Protein AF-A0A328EN08-F1 (afdb_monomer_lite)

Radius of gyration: 20.12 Å; chains: 1; bounding box: 52×49×58 Å

pLDDT: mean 80.13, std 13.12, range [42.75, 92.88]

Organism: NCBI:txid61435

Foldseek 3Di:
DPCPVVLLVPFDPLCSVLLVCLFPVNDDLLVSLLSLLQSLLVVCQVLLFAPLLVVLLVLLLVLLVVVVPDDPPPPPPPSPCPVSLVSLVVSCVVPVVRPLSVLLSVLSVVLVVVCVVPNDPDDSSLSSLLSSSVSVCCVRPCVSCQVVCCVRPVVHNVRSVVSVVVSVVSNSVQSSVQSVVCSVRRSSNPRGRPDRPDPPDDPVNVVPDDD

Structure (mmCIF, N/CA/C/O backbone):
data_AF-A0A328EN08-F1
#
_entry.id   AF-A0A328EN08-F1
#
loop_
_atom_site.group_PDB
_atom_site.id
_atom_site.type_symbol
_atom_site.label_atom_id
_atom_site.label_alt_id
_atom_site.label_comp_id
_atom_site.label_asym_id
_atom_site.label_entity_id
_atom_site.label_seq_id
_atom_site.pdbx_PDB_ins_code
_atom_site.Cartn_x
_atom_site.Cartn_y
_atom_site.Cartn_z
_atom_site.occupancy
_atom_site.B_iso_or_equiv
_atom_site.auth_seq_id
_atom_site.auth_comp_id
_atom_site.auth_asym_id
_atom_site.auth_atom_id
_atom_site.pdbx_PDB_model_num
ATOM 1 N N . MET A 1 1 ? 30.976 -7.641 -13.648 1.00 44.69 1 MET A N 1
ATOM 2 C CA . MET A 1 1 ? 29.923 -6.810 -13.016 1.00 44.69 1 MET A CA 1
ATOM 3 C C . MET A 1 1 ? 28.979 -7.697 -12.195 1.00 44.69 1 MET A C 1
ATOM 5 O O . MET A 1 1 ? 28.074 -8.274 -12.786 1.00 44.69 1 MET A O 1
ATOM 9 N N . PRO A 1 2 ? 29.194 -7.854 -10.874 1.00 49.22 2 PRO A N 1
ATOM 10 C CA . PRO A 1 2 ? 28.399 -8.737 -10.002 1.00 49.22 2 PRO A CA 1
ATOM 11 C C . PRO A 1 2 ? 27.193 -8.069 -9.300 1.00 49.22 2 PRO A C 1
ATOM 13 O O . PRO A 1 2 ? 26.396 -8.762 -8.672 1.00 49.22 2 PRO A O 1
ATOM 16 N N . ASP A 1 3 ? 27.005 -6.749 -9.403 1.00 57.16 3 ASP A N 1
ATOM 17 C CA . ASP A 1 3 ? 26.060 -6.026 -8.524 1.00 57.16 3 ASP A CA 1
ATOM 18 C C . ASP A 1 3 ? 24.577 -6.131 -8.924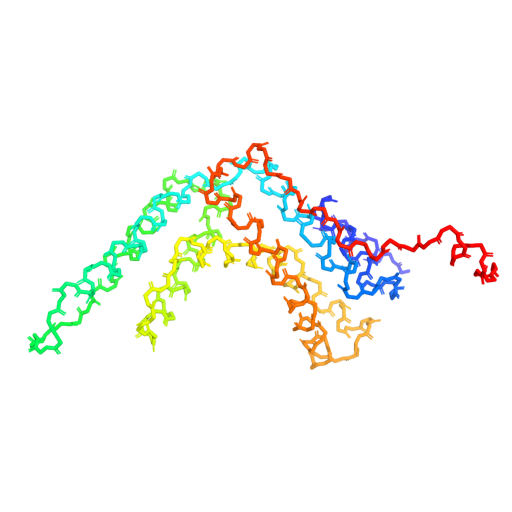 1.00 57.16 3 ASP A C 1
ATOM 20 O O . ASP A 1 3 ? 23.676 -5.935 -8.103 1.00 57.16 3 ASP A O 1
ATOM 24 N N . LYS A 1 4 ? 24.291 -6.495 -10.180 1.00 55.69 4 LYS A N 1
ATOM 25 C CA . LYS A 1 4 ? 22.921 -6.499 -10.729 1.00 55.69 4 LYS A CA 1
ATOM 26 C C . LYS A 1 4 ? 22.028 -7.591 -10.118 1.00 55.69 4 LYS A C 1
ATOM 28 O O . LYS A 1 4 ? 20.827 -7.368 -9.951 1.00 55.69 4 LYS A O 1
ATOM 33 N N . ASP A 1 5 ? 22.610 -8.722 -9.721 1.00 58.66 5 ASP A N 1
ATOM 34 C CA . ASP A 1 5 ? 21.888 -9.819 -9.061 1.00 58.66 5 ASP A CA 1
ATOM 35 C C . ASP A 1 5 ? 21.656 -9.560 -7.569 1.00 58.66 5 ASP A C 1
ATOM 37 O O . ASP A 1 5 ? 20.685 -10.055 -6.986 1.00 58.66 5 ASP A O 1
ATOM 41 N N . LEU A 1 6 ? 22.514 -8.751 -6.941 1.00 62.16 6 LEU A N 1
ATOM 42 C CA . LEU A 1 6 ? 22.389 -8.403 -5.528 1.00 62.16 6 LEU A CA 1
ATOM 43 C C . LEU A 1 6 ? 21.149 -7.543 -5.284 1.00 62.16 6 LEU A C 1
ATOM 45 O O . LEU A 1 6 ? 20.381 -7.832 -4.366 1.00 62.16 6 LEU A O 1
ATOM 49 N N . PHE A 1 7 ? 20.873 -6.560 -6.147 1.00 70.88 7 PHE A N 1
ATOM 50 C CA . PHE A 1 7 ? 19.709 -5.688 -5.978 1.00 70.88 7 PHE A CA 1
ATOM 51 C C . PHE A 1 7 ? 18.380 -6.453 -6.075 1.00 70.88 7 PHE A C 1
ATOM 53 O O . PHE A 1 7 ? 17.506 -6.290 -5.221 1.00 70.88 7 PHE A O 1
ATOM 60 N N . GLN A 1 8 ? 18.242 -7.385 -7.027 1.00 68.44 8 GLN A N 1
ATOM 61 C CA . GLN A 1 8 ? 17.040 -8.223 -7.137 1.00 68.44 8 GLN A CA 1
ATOM 62 C C . GLN A 1 8 ? 16.833 -9.117 -5.899 1.00 68.44 8 GLN A C 1
ATOM 64 O O . GLN A 1 8 ? 15.692 -9.417 -5.522 1.00 68.44 8 GLN A O 1
ATOM 69 N N . ARG A 1 9 ? 17.919 -9.537 -5.235 1.00 73.06 9 ARG A N 1
ATOM 70 C CA . ARG A 1 9 ? 17.857 -10.319 -3.990 1.00 73.06 9 ARG A CA 1
ATOM 71 C C . ARG A 1 9 ? 17.325 -9.507 -2.803 1.00 73.06 9 ARG A C 1
ATOM 73 O O . ARG A 1 9 ? 16.777 -10.120 -1.891 1.00 73.06 9 ARG A O 1
ATOM 80 N N . THR A 1 10 ? 17.385 -8.171 -2.842 1.00 80.06 10 THR A N 1
ATOM 81 C CA . THR A 1 10 ? 16.866 -7.295 -1.768 1.00 80.06 10 THR A CA 1
ATOM 82 C C . THR A 1 10 ? 15.336 -7.173 -1.742 1.00 80.06 10 THR A C 1
ATOM 84 O O . THR A 1 10 ? 14.753 -6.789 -0.720 1.00 80.06 10 THR A O 1
ATOM 87 N N . PHE A 1 11 ? 14.657 -7.512 -2.844 1.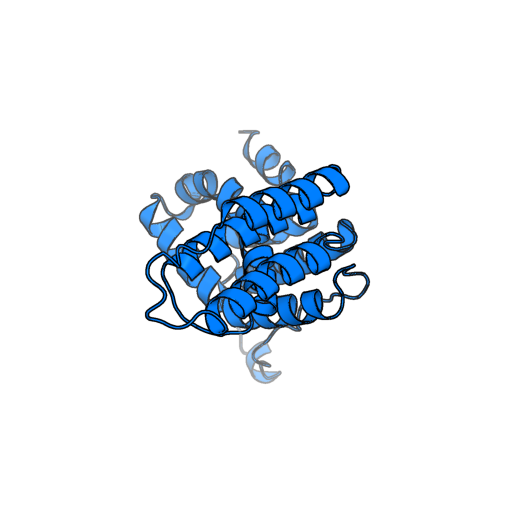00 82.62 11 PHE A N 1
ATOM 88 C CA . PHE A 1 11 ? 13.198 -7.524 -2.893 1.00 82.62 11 PHE A CA 1
ATOM 89 C C . PHE A 1 11 ? 12.641 -8.796 -2.257 1.00 82.62 11 PHE A C 1
ATOM 91 O O . PHE A 1 11 ? 13.077 -9.917 -2.537 1.00 82.62 11 PHE A O 1
ATOM 98 N N . ALA A 1 12 ? 11.593 -8.625 -1.450 1.00 85.06 12 ALA A N 1
ATOM 99 C CA . ALA A 1 12 ? 10.829 -9.746 -0.922 1.00 85.06 12 ALA A CA 1
ATOM 100 C C . ALA A 1 12 ? 10.281 -10.616 -2.069 1.00 85.06 12 ALA A C 1
ATOM 102 O O . ALA A 1 12 ? 9.964 -10.121 -3.153 1.00 85.06 12 ALA A O 1
ATOM 103 N N . ARG A 1 13 ? 10.139 -11.928 -1.835 1.00 85.06 13 ARG A N 1
ATOM 104 C CA . ARG A 1 13 ? 9.803 -12.922 -2.875 1.00 85.06 13 ARG A CA 1
ATOM 105 C C . ARG A 1 13 ? 8.555 -12.560 -3.693 1.00 85.06 13 ARG A C 1
ATOM 107 O O . ARG A 1 13 ? 8.532 -12.824 -4.890 1.00 85.06 13 ARG A O 1
ATOM 114 N N . GLY A 1 14 ? 7.535 -11.957 -3.073 1.00 85.50 14 GLY A N 1
ATOM 115 C CA . GLY A 1 14 ? 6.322 -11.490 -3.762 1.00 85.50 14 GLY A CA 1
ATOM 116 C C . GLY A 1 14 ? 6.542 -10.320 -4.732 1.00 85.50 14 GLY A C 1
ATOM 117 O O . GLY A 1 14 ? 5.819 -10.206 -5.715 1.00 85.50 14 GLY A O 1
ATOM 118 N N . TRP A 1 15 ? 7.571 -9.504 -4.501 1.00 91.19 15 TRP A N 1
ATOM 119 C CA . TRP A 1 15 ? 7.849 -8.264 -5.231 1.00 91.19 15 TRP A CA 1
ATOM 120 C C . TRP A 1 15 ? 8.884 -8.427 -6.349 1.00 91.19 15 TRP A C 1
ATOM 122 O O . TRP A 1 15 ? 8.940 -7.604 -7.258 1.00 91.19 15 TRP A O 1
ATOM 132 N N . LYS A 1 16 ? 9.651 -9.527 -6.357 1.00 89.25 16 LYS A N 1
ATOM 133 C CA . LYS A 1 16 ? 10.643 -9.817 -7.411 1.00 89.25 16 LYS A CA 1
ATOM 134 C C . LYS A 1 16 ? 10.047 -9.813 -8.822 1.00 89.25 16 LYS A C 1
ATOM 136 O O . LYS A 1 16 ? 10.709 -9.383 -9.761 1.00 89.25 16 LYS A O 1
ATOM 141 N N . LYS A 1 17 ? 8.798 -10.274 -8.976 1.00 89.19 17 LYS A N 1
ATOM 142 C CA . LYS A 1 17 ? 8.095 -10.269 -10.270 1.00 89.19 17 LYS A CA 1
ATOM 143 C C . LYS A 1 17 ? 7.793 -8.849 -10.752 1.00 89.19 17 LYS A C 1
ATOM 145 O O . LYS A 1 17 ? 7.961 -8.591 -11.936 1.00 89.19 17 LYS A O 1
ATOM 150 N N . VAL A 1 18 ? 7.372 -7.964 -9.846 1.00 90.19 18 VAL A N 1
ATOM 151 C CA . VAL A 1 18 ? 7.104 -6.549 -10.152 1.00 90.19 18 VAL A CA 1
ATOM 152 C C . VAL A 1 18 ? 8.372 -5.896 -10.685 1.00 90.19 18 VAL A C 1
ATOM 154 O O . VAL A 1 18 ? 8.361 -5.321 -11.765 1.00 90.19 18 VAL A O 1
ATOM 157 N N . TYR A 1 19 ? 9.479 -6.082 -9.963 1.00 88.44 19 TYR A N 1
ATOM 158 C CA . TYR A 1 19 ? 10.772 -5.540 -10.357 1.00 88.44 19 TYR A CA 1
ATOM 159 C C . TYR A 1 19 ? 11.245 -6.053 -11.721 1.00 88.44 19 TYR A C 1
ATOM 161 O O . TYR A 1 19 ? 11.650 -5.257 -12.557 1.00 88.44 19 TYR A O 1
ATOM 169 N N . ARG A 1 20 ? 11.137 -7.362 -11.978 1.00 87.50 20 ARG A N 1
ATOM 170 C CA . ARG A 1 20 ? 11.519 -7.942 -13.274 1.00 87.50 20 ARG A CA 1
ATOM 171 C C . ARG A 1 20 ? 10.718 -7.338 -14.436 1.00 87.50 20 ARG A C 1
ATOM 173 O O . ARG A 1 20 ? 11.308 -6.919 -15.419 1.00 87.50 20 ARG A O 1
ATOM 180 N N . LEU A 1 21 ? 9.391 -7.238 -14.295 1.00 88.31 21 LEU A N 1
ATOM 181 C CA . LEU A 1 21 ? 8.530 -6.646 -15.330 1.00 88.31 21 LEU A CA 1
ATOM 182 C C . LEU A 1 21 ? 8.836 -5.163 -15.570 1.00 88.31 21 LEU A C 1
ATOM 184 O O . LEU A 1 21 ? 8.770 -4.705 -16.701 1.00 88.31 21 LEU A O 1
ATOM 188 N N . ALA A 1 22 ? 9.180 -4.422 -14.516 1.00 86.69 22 ALA A N 1
ATOM 189 C CA . ALA A 1 22 ? 9.498 -3.003 -14.627 1.00 86.69 22 ALA A CA 1
ATOM 190 C C . ALA A 1 22 ? 10.893 -2.720 -15.206 1.00 86.69 22 ALA A C 1
ATOM 192 O O . ALA A 1 22 ? 11.108 -1.624 -15.719 1.00 86.69 22 ALA A O 1
ATOM 193 N N . LYS A 1 23 ? 11.833 -3.665 -15.078 1.00 83.19 23 LYS A N 1
ATOM 194 C CA . LYS A 1 23 ? 13.218 -3.527 -15.542 1.00 83.19 23 LYS A CA 1
ATOM 195 C C . LYS A 1 23 ? 13.376 -3.877 -17.020 1.00 83.19 23 LYS A C 1
ATOM 197 O O . LYS A 1 23 ? 14.009 -3.122 -17.742 1.00 83.19 23 LYS A O 1
ATOM 202 N N . ASP A 1 24 ? 12.854 -5.024 -17.443 1.00 71.75 24 ASP A N 1
ATOM 203 C CA . ASP A 1 24 ? 13.246 -5.643 -18.719 1.00 71.75 24 ASP A CA 1
ATOM 204 C C . ASP A 1 24 ? 12.437 -5.120 -19.928 1.00 71.75 24 ASP A C 1
ATOM 206 O O . ASP A 1 24 ? 12.415 -5.768 -20.967 1.00 71.75 24 ASP A O 1
ATOM 210 N N . ASP A 1 25 ? 11.700 -4.011 -19.763 1.00 65.75 25 ASP A N 1
ATOM 211 C CA . ASP A 1 25 ? 10.697 -3.466 -20.708 1.00 65.75 25 ASP A CA 1
ATOM 212 C C . ASP A 1 25 ? 9.682 -4.507 -21.234 1.00 65.75 25 ASP A C 1
ATOM 214 O O . ASP A 1 25 ? 8.963 -4.303 -22.206 1.00 65.75 25 ASP A O 1
ATOM 218 N N . ALA A 1 26 ? 9.605 -5.649 -20.547 1.00 58.56 26 ALA A N 1
ATOM 219 C CA . ALA A 1 26 ? 8.889 -6.840 -20.978 1.00 58.56 26 ALA A CA 1
ATOM 220 C C . ALA A 1 26 ? 7.406 -6.832 -20.581 1.00 58.56 26 ALA A C 1
ATOM 222 O O . ALA A 1 26 ? 6.661 -7.717 -20.994 1.00 58.56 26 ALA A O 1
ATOM 223 N N . GLY A 1 27 ? 6.980 -5.886 -19.740 1.00 61.81 27 GLY A N 1
ATOM 224 C CA . GLY A 1 27 ? 5.594 -5.762 -19.302 1.00 61.81 27 GLY A CA 1
ATOM 225 C C . GLY A 1 27 ? 5.053 -4.360 -19.546 1.00 61.81 27 GLY A C 1
ATOM 226 O O . GLY A 1 27 ? 5.631 -3.387 -19.066 1.00 61.81 27 GLY A O 1
ATOM 227 N N . ASP A 1 28 ? 3.898 -4.270 -20.211 1.00 82.44 28 ASP A N 1
ATOM 228 C CA . ASP A 1 28 ? 3.077 -3.053 -20.207 1.00 82.44 28 ASP A CA 1
ATOM 229 C C . ASP A 1 28 ? 2.759 -2.647 -18.752 1.00 82.44 28 ASP A C 1
ATOM 231 O O . ASP A 1 28 ? 2.678 -3.487 -17.846 1.00 82.44 28 ASP A O 1
ATOM 235 N N . ASP A 1 29 ? 2.533 -1.357 -18.506 1.00 84.50 29 ASP A N 1
ATOM 236 C CA . ASP A 1 29 ? 2.191 -0.802 -17.192 1.00 84.50 29 ASP A CA 1
ATOM 237 C C . ASP A 1 29 ? 1.030 -1.556 -16.525 1.00 84.50 29 ASP A C 1
ATOM 239 O O . ASP A 1 29 ? 0.967 -1.669 -15.299 1.00 84.50 29 ASP A O 1
ATOM 243 N N . SER A 1 30 ? 0.097 -2.078 -17.329 1.00 83.38 30 SER A N 1
ATOM 244 C CA . SER A 1 30 ? -1.017 -2.906 -16.863 1.00 83.38 30 SER A CA 1
ATOM 245 C C . SER A 1 30 ? -0.533 -4.195 -16.188 1.00 83.38 30 SER A C 1
ATOM 247 O O . SER A 1 30 ? -1.038 -4.592 -15.131 1.00 83.38 30 SER A O 1
ATOM 249 N N . GLU A 1 31 ? 0.494 -4.839 -16.745 1.00 86.06 31 GLU A N 1
ATOM 250 C CA . GLU A 1 31 ? 1.081 -6.052 -16.184 1.00 86.06 31 GLU A CA 1
ATOM 251 C C . GLU A 1 31 ? 1.858 -5.775 -14.903 1.00 86.06 31 GLU A C 1
ATOM 253 O O . GLU A 1 31 ? 1.736 -6.536 -13.934 1.00 86.06 31 GLU A O 1
ATOM 258 N N . VAL A 1 32 ? 2.611 -4.670 -14.883 1.00 88.56 32 VAL A N 1
ATOM 259 C CA . VAL A 1 32 ? 3.308 -4.186 -13.686 1.00 88.56 32 VAL A CA 1
ATOM 260 C C . VAL A 1 32 ? 2.287 -3.894 -12.586 1.00 88.56 32 VAL A C 1
ATOM 262 O O . VAL A 1 32 ? 2.420 -4.401 -11.471 1.00 88.56 32 VAL A O 1
ATOM 265 N N . GLY A 1 33 ? 1.205 -3.181 -12.909 1.00 88.38 33 GLY A N 1
ATOM 266 C CA . GLY A 1 33 ? 0.111 -2.888 -11.985 1.00 88.38 33 GLY A CA 1
ATOM 267 C C . GLY A 1 33 ? -0.557 -4.151 -11.433 1.00 88.38 33 GLY A C 1
ATOM 268 O O . GLY A 1 33 ? -0.742 -4.283 -10.221 1.00 88.38 33 GLY A O 1
ATOM 269 N N . ALA A 1 34 ? -0.859 -5.134 -12.285 1.00 87.81 34 ALA A N 1
ATOM 270 C CA . ALA A 1 34 ? -1.419 -6.412 -11.848 1.00 87.81 34 ALA A CA 1
ATOM 271 C C . ALA A 1 34 ? -0.451 -7.194 -10.941 1.00 87.81 34 ALA A C 1
ATOM 273 O O . ALA A 1 34 ? -0.877 -7.821 -9.966 1.00 87.81 34 ALA A O 1
ATOM 274 N N . ALA A 1 35 ? 0.851 -7.155 -11.237 1.00 90.75 35 ALA A N 1
ATOM 275 C CA . ALA A 1 35 ? 1.873 -7.765 -10.396 1.00 90.75 35 ALA A CA 1
ATOM 276 C C . ALA A 1 35 ? 1.982 -7.060 -9.034 1.00 90.75 35 ALA A C 1
ATOM 278 O O . ALA A 1 35 ? 2.078 -7.754 -8.022 1.00 90.75 35 ALA A O 1
ATOM 279 N N . CYS A 1 36 ? 1.894 -5.725 -8.987 1.00 92.31 36 CYS A N 1
ATOM 280 C CA . CYS A 1 36 ? 1.838 -4.953 -7.743 1.00 92.31 36 CYS A CA 1
ATOM 281 C C . CYS A 1 36 ? 0.657 -5.396 -6.878 1.00 92.31 36 CYS A C 1
ATOM 283 O O . CYS A 1 36 ? 0.840 -5.739 -5.715 1.00 92.31 36 CYS A O 1
ATOM 285 N N . VAL A 1 37 ? -0.547 -5.469 -7.448 1.00 92.00 37 VAL A N 1
ATOM 286 C CA . VAL A 1 37 ? -1.754 -5.881 -6.713 1.00 92.00 37 VAL A CA 1
ATOM 287 C C . VAL A 1 37 ? -1.611 -7.303 -6.153 1.00 92.00 37 VAL A C 1
ATOM 289 O O . VAL A 1 37 ? -1.953 -7.559 -4.997 1.00 92.00 37 VAL A O 1
ATOM 292 N N . ALA A 1 38 ? -1.059 -8.229 -6.943 1.00 91.19 38 ALA A N 1
ATOM 293 C CA . ALA A 1 38 ? -0.783 -9.588 -6.486 1.00 91.19 38 ALA A CA 1
ATOM 294 C C . ALA A 1 38 ? 0.266 -9.633 -5.364 1.00 91.19 38 ALA A C 1
ATOM 296 O O . ALA A 1 38 ? 0.111 -10.400 -4.408 1.00 91.19 38 ALA A O 1
ATOM 297 N N . ALA A 1 39 ? 1.309 -8.807 -5.462 1.00 92.44 39 ALA A N 1
ATOM 298 C CA . ALA A 1 39 ? 2.342 -8.686 -4.444 1.00 92.44 39 ALA A CA 1
ATOM 299 C C . ALA A 1 39 ? 1.777 -8.114 -3.136 1.00 92.44 39 ALA A C 1
ATOM 301 O O . ALA A 1 39 ? 2.043 -8.685 -2.084 1.00 92.44 39 ALA A O 1
ATOM 302 N N . VAL A 1 40 ? 0.926 -7.082 -3.194 1.00 92.56 40 VAL A N 1
ATOM 303 C CA . VAL A 1 40 ? 0.251 -6.519 -2.011 1.00 92.56 40 VAL A CA 1
ATOM 304 C C . VAL A 1 40 ? -0.637 -7.566 -1.342 1.00 92.56 40 VAL A C 1
ATOM 306 O O . VAL A 1 40 ? -0.485 -7.811 -0.150 1.00 92.56 40 VAL A O 1
ATOM 309 N N . ALA A 1 41 ? -1.509 -8.248 -2.093 1.00 90.88 41 ALA A N 1
ATOM 310 C CA . ALA A 1 41 ? -2.375 -9.294 -1.539 1.00 90.88 41 ALA A CA 1
ATOM 311 C C . ALA A 1 41 ? -1.572 -10.435 -0.888 1.00 90.88 41 ALA A C 1
ATOM 313 O O . ALA A 1 41 ? -1.981 -11.022 0.113 1.00 90.88 41 ALA A O 1
ATOM 314 N N . LYS A 1 42 ? -0.413 -10.773 -1.463 1.00 90.88 42 LYS A N 1
ATOM 315 C CA . LYS A 1 42 ? 0.507 -11.753 -0.884 1.00 90.88 42 LYS A CA 1
ATOM 316 C C . LYS A 1 42 ? 1.175 -11.224 0.385 1.00 90.88 42 LYS A C 1
ATOM 318 O O . LYS A 1 42 ? 1.183 -11.946 1.373 1.00 90.88 42 LYS A O 1
ATOM 323 N N . SER A 1 43 ? 1.678 -9.992 0.381 1.00 90.69 43 SER A N 1
ATOM 324 C CA . SER A 1 43 ? 2.293 -9.377 1.559 1.00 90.69 43 SER A CA 1
ATOM 325 C C . SER A 1 43 ? 1.308 -9.262 2.717 1.00 90.69 43 SER A C 1
ATOM 327 O O . SER A 1 43 ? 1.670 -9.626 3.826 1.00 90.69 43 SER A O 1
ATOM 329 N N . LEU A 1 44 ? 0.060 -8.858 2.455 1.00 89.44 44 LEU A N 1
ATOM 330 C CA . LEU A 1 44 ? -0.998 -8.832 3.467 1.00 89.44 44 LEU A CA 1
ATOM 331 C C . LEU A 1 44 ? -1.245 -10.224 4.065 1.00 89.44 44 LEU A C 1
ATOM 333 O O . LEU A 1 44 ? -1.335 -10.352 5.277 1.00 89.44 44 LEU A O 1
ATOM 337 N N . ARG A 1 45 ? -1.280 -11.289 3.254 1.00 88.81 45 ARG A N 1
ATOM 338 C CA . ARG A 1 45 ? -1.413 -12.664 3.771 1.00 88.81 45 ARG A CA 1
ATOM 339 C C . ARG A 1 45 ? -0.208 -13.113 4.597 1.00 88.81 45 ARG A C 1
ATOM 341 O O . ARG A 1 45 ? -0.382 -13.674 5.673 1.00 88.81 45 ARG A O 1
ATOM 348 N N . GLU A 1 46 ? 1.006 -12.869 4.105 1.00 87.62 46 GLU A N 1
ATOM 349 C CA . GLU A 1 46 ? 2.252 -13.274 4.776 1.00 87.62 46 GLU A CA 1
ATOM 350 C C . GLU A 1 46 ? 2.406 -12.609 6.151 1.00 87.62 46 GLU A C 1
ATOM 352 O O . GLU A 1 46 ? 2.910 -13.234 7.082 1.00 87.62 46 GLU A O 1
ATOM 357 N N . THR A 1 47 ? 1.925 -11.374 6.310 1.00 85.12 47 THR A N 1
ATOM 358 C CA . THR A 1 47 ? 1.966 -10.649 7.588 1.00 85.12 47 THR A CA 1
ATOM 359 C C . THR A 1 47 ? 0.717 -10.827 8.449 1.00 85.12 47 THR A C 1
ATOM 361 O O . THR A 1 47 ? 0.596 -10.138 9.461 1.00 85.12 47 THR A O 1
ATOM 364 N N . LYS A 1 48 ? -0.208 -11.724 8.070 1.00 83.94 48 LYS A N 1
ATOM 365 C CA . LYS A 1 48 ? -1.510 -11.913 8.742 1.00 83.94 48 LYS A CA 1
ATOM 366 C C . LYS A 1 48 ? -2.316 -10.607 8.848 1.00 83.94 48 LYS A C 1
ATOM 368 O O . LYS A 1 48 ? -2.939 -10.311 9.864 1.00 83.94 48 LYS A O 1
ATOM 373 N N . GLY A 1 49 ? -2.256 -9.809 7.788 1.00 84.12 49 GLY A N 1
ATOM 374 C CA . GLY A 1 49 ? -2.994 -8.569 7.619 1.00 84.12 49 GLY A CA 1
ATOM 375 C C . GLY A 1 49 ? -2.472 -7.416 8.460 1.00 84.12 49 GLY A C 1
ATOM 376 O O . GLY A 1 49 ? -1.264 -7.256 8.651 1.00 84.12 49 GLY A O 1
ATOM 377 N N . CYS A 1 50 ? -3.406 -6.583 8.912 1.00 86.94 50 CYS A N 1
ATOM 378 C CA . CYS A 1 50 ? -3.157 -5.412 9.736 1.00 86.94 50 CYS A CA 1
ATOM 379 C C . CYS A 1 50 ? -4.061 -5.477 10.978 1.00 86.94 50 CYS A C 1
ATOM 381 O O . CYS A 1 50 ? -5.170 -4.939 10.954 1.00 86.94 50 CYS A O 1
ATOM 383 N N . PRO A 1 51 ? -3.613 -6.108 12.078 1.00 85.50 51 PRO A N 1
ATOM 384 C CA . PRO A 1 51 ? -4.448 -6.300 13.266 1.00 85.50 51 PRO A CA 1
ATOM 385 C C . PRO A 1 51 ? -4.899 -4.967 13.883 1.00 85.50 51 PRO A C 1
ATOM 387 O O . PRO A 1 51 ? -6.049 -4.828 14.290 1.00 85.50 51 PRO A O 1
ATOM 390 N N . GLY A 1 52 ? -4.041 -3.939 13.851 1.00 87.31 52 GLY A N 1
ATOM 391 C CA . GLY A 1 52 ? -4.382 -2.593 14.323 1.00 87.31 52 GLY A CA 1
ATOM 392 C C . GLY A 1 52 ? -5.308 -1.799 13.393 1.00 87.31 52 GLY A C 1
ATOM 393 O O . GLY A 1 52 ? -5.652 -0.665 13.713 1.00 87.31 52 GLY A O 1
ATOM 394 N N . PHE A 1 53 ? -5.722 -2.349 12.243 1.00 90.00 53 PHE A N 1
ATOM 395 C CA . PHE A 1 53 ? -6.513 -1.610 11.254 1.00 90.00 53 PHE A CA 1
ATOM 396 C C . PHE A 1 53 ? -7.844 -1.117 11.819 1.00 90.00 53 PHE A C 1
ATOM 398 O O . PHE A 1 53 ? -8.194 0.039 11.608 1.00 90.00 53 PHE A O 1
ATOM 405 N N . ASN A 1 54 ? -8.578 -1.969 12.541 1.00 90.25 54 ASN A N 1
ATOM 406 C CA . ASN A 1 54 ? -9.895 -1.606 13.068 1.00 90.25 54 ASN A CA 1
ATOM 407 C C . ASN A 1 54 ? -9.806 -0.474 14.097 1.00 90.25 54 ASN A C 1
ATOM 409 O O . ASN A 1 54 ? -10.578 0.476 14.012 1.00 90.25 54 ASN A O 1
ATOM 413 N N . GLU A 1 55 ? -8.834 -0.548 15.009 1.00 90.81 55 GLU A N 1
ATOM 414 C CA . GLU A 1 55 ? -8.595 0.482 16.027 1.00 90.81 55 GLU A CA 1
ATOM 415 C C . GLU A 1 55 ? -8.223 1.821 15.365 1.00 90.81 55 GLU A C 1
ATOM 417 O O . GLU A 1 55 ? -8.825 2.854 15.654 1.00 90.81 55 GLU A O 1
ATOM 422 N N . ILE A 1 56 ? -7.305 1.803 14.391 1.00 90.12 56 ILE A N 1
ATOM 423 C CA . ILE A 1 56 ? -6.899 3.005 13.645 1.00 90.12 56 ILE A CA 1
ATOM 424 C C . ILE A 1 56 ? -8.069 3.575 12.830 1.00 90.12 56 ILE A C 1
ATOM 426 O O . ILE A 1 56 ? -8.303 4.784 12.844 1.00 90.12 56 ILE A O 1
ATOM 430 N N . ALA A 1 57 ? -8.825 2.726 12.132 1.00 88.62 57 ALA A N 1
ATOM 431 C CA . ALA A 1 57 ? -9.976 3.145 11.339 1.00 88.62 57 ALA A CA 1
ATOM 432 C C . ALA A 1 57 ? -11.068 3.780 12.208 1.00 88.62 57 ALA A C 1
ATOM 434 O O . ALA A 1 57 ? -11.676 4.771 11.798 1.00 88.62 57 ALA A O 1
ATOM 435 N N . GLN A 1 58 ? -11.299 3.244 13.407 1.00 88.44 58 GLN A N 1
ATOM 436 C CA . GLN A 1 58 ? -12.247 3.803 14.364 1.00 88.44 58 GLN A CA 1
ATOM 437 C C . GLN A 1 58 ? -11.795 5.182 14.852 1.00 88.44 58 GLN A C 1
ATOM 439 O O . GLN A 1 58 ? -12.590 6.117 14.813 1.00 88.44 58 GLN A O 1
ATOM 444 N N . ILE A 1 59 ? -10.514 5.346 15.210 1.00 87.00 59 ILE A N 1
ATOM 445 C CA . ILE A 1 59 ? -9.953 6.651 15.603 1.00 87.00 59 ILE A CA 1
ATOM 446 C C . ILE A 1 59 ? -10.176 7.685 14.492 1.00 87.00 59 ILE A C 1
ATOM 448 O O . ILE A 1 59 ? -10.692 8.769 14.750 1.00 87.00 59 ILE A O 1
ATOM 452 N N . VAL A 1 60 ? -9.847 7.337 13.245 1.00 85.81 60 VAL A N 1
ATOM 453 C CA . VAL A 1 60 ? -10.015 8.230 12.086 1.00 85.81 60 VAL A CA 1
ATOM 454 C C . VAL A 1 60 ? -11.489 8.580 11.839 1.00 85.81 60 VAL A C 1
ATOM 456 O O . VAL A 1 60 ? -11.806 9.726 11.526 1.00 85.81 60 VAL A O 1
ATOM 459 N N . THR A 1 61 ? -12.399 7.616 11.997 1.00 83.94 61 THR A N 1
ATOM 460 C CA . THR A 1 61 ? -13.837 7.821 11.754 1.00 83.94 61 THR A CA 1
ATOM 461 C C . THR A 1 61 ? -14.481 8.696 12.832 1.00 83.94 61 THR A C 1
ATOM 463 O O . THR A 1 61 ? -15.257 9.593 12.499 1.00 83.94 61 THR A O 1
ATOM 466 N N . ASN A 1 62 ? -14.117 8.495 14.103 1.00 81.44 62 ASN A N 1
ATOM 467 C CA . ASN A 1 62 ? -14.657 9.256 15.234 1.00 81.44 62 ASN A CA 1
ATOM 468 C C . ASN A 1 62 ? -14.348 10.756 15.116 1.00 81.44 62 ASN A C 1
ATOM 470 O O . ASN A 1 62 ? -15.228 11.581 15.321 1.00 81.44 62 ASN A O 1
ATOM 474 N N . ILE A 1 63 ? -13.146 11.119 14.660 1.00 76.69 63 ILE A N 1
ATOM 475 C CA . ILE A 1 63 ? -12.750 12.525 14.452 1.00 76.69 63 ILE A CA 1
ATOM 476 C C . ILE A 1 63 ? -13.659 13.231 13.444 1.00 76.69 63 ILE A C 1
ATOM 478 O O . ILE A 1 63 ? -13.977 14.409 13.596 1.00 76.69 63 ILE A O 1
ATOM 482 N N . ASN A 1 64 ? -14.074 12.522 12.393 1.00 70.00 64 ASN A N 1
ATOM 483 C CA . ASN A 1 64 ? -14.963 13.090 11.387 1.00 70.00 64 ASN A CA 1
ATOM 484 C C . ASN A 1 64 ? -16.397 13.219 11.906 1.00 70.00 64 ASN A C 1
ATOM 486 O O . ASN A 1 64 ? -17.087 14.174 11.556 1.00 70.00 64 ASN A O 1
ATOM 490 N N . HIS A 1 65 ? -16.838 12.285 12.752 1.00 67.69 65 HIS A N 1
ATOM 491 C CA . HIS A 1 65 ? -18.116 12.412 13.443 1.00 67.69 65 HIS A CA 1
ATOM 492 C C . HIS A 1 65 ? -18.111 13.643 14.358 1.00 67.69 65 HIS A C 1
ATOM 494 O O . HIS A 1 65 ? -18.988 14.496 14.227 1.00 67.69 65 HIS A O 1
ATOM 500 N N . ASP A 1 66 ? -17.083 13.787 15.197 1.00 67.69 66 ASP A N 1
ATOM 501 C CA . ASP A 1 66 ? -16.922 14.921 16.114 1.00 67.69 66 ASP A CA 1
ATOM 502 C C . ASP A 1 66 ? -16.907 16.256 15.352 1.00 67.69 66 ASP A C 1
ATOM 504 O O . ASP A 1 66 ? -17.567 17.220 15.747 1.00 67.69 66 ASP A O 1
ATOM 508 N N . ARG A 1 67 ? -16.238 16.289 14.191 1.00 66.50 67 ARG A N 1
ATOM 509 C CA . ARG A 1 67 ? -16.211 17.442 13.279 1.00 66.50 67 ARG A CA 1
ATOM 510 C C . ARG A 1 67 ? -17.581 17.801 12.705 1.00 66.50 67 ARG A C 1
ATOM 512 O O . ARG A 1 67 ? -17.865 18.983 12.553 1.00 66.50 67 ARG A O 1
ATOM 519 N N . ARG A 1 68 ? -18.414 16.817 12.350 1.00 62.34 68 ARG A N 1
ATOM 520 C CA . ARG A 1 68 ? -19.769 17.063 11.817 1.00 62.34 68 ARG A CA 1
ATOM 521 C C . ARG A 1 68 ? -20.733 17.562 12.887 1.00 62.34 68 ARG A C 1
ATOM 523 O O . ARG A 1 68 ? -21.631 18.330 12.567 1.00 62.34 68 ARG A O 1
ATOM 530 N N . SER A 1 69 ? -20.555 17.123 14.132 1.00 60.12 69 SER A N 1
ATOM 531 C CA . SER A 1 69 ? -21.404 17.528 15.256 1.00 60.12 69 SER A CA 1
ATOM 532 C C . SER A 1 69 ? -21.088 18.916 15.820 1.00 60.12 69 SER A C 1
ATOM 534 O O . SER A 1 69 ? -21.894 19.449 16.579 1.00 60.12 69 SER A O 1
ATOM 536 N N . GLN A 1 70 ? -19.945 19.519 15.474 1.00 59.88 70 GLN A N 1
ATOM 537 C CA . GLN A 1 70 ? -19.602 20.859 15.949 1.00 59.88 70 GLN A CA 1
ATOM 538 C C . GLN A 1 70 ? -20.228 21.945 15.053 1.00 59.88 70 GLN A C 1
ATOM 540 O O . GLN A 1 70 ? -19.983 21.955 13.843 1.00 59.88 70 GLN A O 1
ATOM 545 N N . PRO A 1 71 ? -21.023 22.879 15.613 1.00 54.75 71 PRO A N 1
ATOM 546 C CA . PRO A 1 71 ? -21.625 23.955 14.836 1.00 54.75 71 PRO A CA 1
ATOM 547 C C . PRO A 1 71 ? -20.546 24.881 14.260 1.00 54.75 71 PRO A C 1
ATOM 549 O O . PRO A 1 71 ? -19.601 25.265 14.949 1.00 54.75 71 PRO A O 1
ATOM 552 N N . LEU A 1 72 ? -20.729 25.275 12.995 1.00 55.12 72 LEU A N 1
ATOM 553 C CA . LEU A 1 72 ? -19.803 26.082 12.178 1.00 55.12 72 LEU A CA 1
ATOM 554 C C . LEU A 1 72 ? -19.355 27.412 12.816 1.00 55.12 72 LEU A C 1
ATOM 556 O O . LEU A 1 72 ? -18.372 27.990 12.362 1.00 55.12 72 LEU A O 1
ATOM 560 N N . PHE A 1 73 ? -20.058 27.880 13.850 1.00 51.53 73 PHE A N 1
ATOM 561 C CA . PHE A 1 73 ? -19.848 29.166 14.518 1.00 51.53 73 PHE A CA 1
ATOM 562 C C . PHE A 1 73 ? -19.437 29.048 15.994 1.00 51.53 73 PHE A C 1
ATOM 564 O O . PHE A 1 73 ? -19.447 30.050 16.707 1.00 51.53 73 PHE A O 1
ATOM 571 N N . ALA A 1 74 ? -19.055 27.861 16.481 1.00 50.69 74 ALA A N 1
ATOM 572 C CA . ALA A 1 74 ? -18.450 27.750 17.807 1.00 50.69 74 ALA A CA 1
ATOM 573 C C . ALA A 1 74 ? -17.074 28.439 17.804 1.00 50.69 74 ALA A C 1
ATOM 575 O O . ALA A 1 74 ? -16.079 27.887 17.325 1.00 50.69 74 ALA A O 1
ATOM 576 N N . ALA A 1 75 ? -17.034 29.669 18.318 1.00 42.75 75 ALA A N 1
ATOM 577 C CA . ALA A 1 75 ? -15.818 30.430 18.564 1.00 42.75 75 ALA A CA 1
ATOM 578 C C . ALA A 1 75 ? -14.866 29.590 19.438 1.00 42.75 75 ALA A C 1
ATOM 580 O O . ALA A 1 75 ? -15.104 29.405 20.627 1.00 42.75 75 ALA A O 1
ATOM 581 N N . GLY A 1 76 ? -13.831 29.012 18.818 1.00 48.03 76 GLY A N 1
ATOM 582 C CA . GLY A 1 76 ? -12.861 28.122 19.472 1.00 48.03 76 GLY A CA 1
ATOM 583 C C . GLY A 1 76 ? -12.796 26.679 18.947 1.00 48.03 76 GLY A C 1
ATOM 584 O O . GLY A 1 76 ? -11.990 25.904 19.454 1.00 48.03 76 GLY A O 1
ATOM 585 N N . GLY A 1 77 ? -13.586 26.305 17.931 1.00 47.88 77 GLY A N 1
ATOM 586 C CA . GLY A 1 77 ? -13.656 24.950 17.351 1.00 47.88 77 GLY A CA 1
ATOM 587 C C . GLY A 1 77 ? -12.421 24.485 16.560 1.00 47.88 77 GLY A C 1
ATOM 588 O O . GLY A 1 77 ? -12.540 24.024 15.425 1.00 47.88 77 GLY A O 1
ATOM 589 N N . VAL A 1 78 ? -11.218 24.603 17.123 1.00 56.84 78 VAL A N 1
ATOM 590 C CA . VAL A 1 78 ? -10.034 23.922 16.589 1.00 56.84 78 VAL A CA 1
ATOM 591 C C . VAL A 1 78 ? -10.141 22.456 16.995 1.00 56.84 78 VAL A C 1
ATOM 593 O O . VAL A 1 78 ? -9.967 22.109 18.164 1.00 56.84 78 VAL A O 1
ATOM 596 N N . ILE A 1 79 ? -10.437 21.579 16.034 1.00 61.75 79 ILE A N 1
ATOM 597 C CA . ILE A 1 79 ? -10.375 20.128 16.246 1.00 61.75 79 ILE A CA 1
ATOM 598 C C . ILE A 1 79 ? -8.970 19.804 16.750 1.00 61.75 79 ILE A C 1
ATOM 600 O O . ILE A 1 79 ? -7.979 19.991 16.043 1.00 61.75 79 ILE A O 1
ATOM 604 N N . ASN A 1 80 ? -8.871 19.340 17.993 1.00 68.25 80 ASN A N 1
ATOM 605 C CA . ASN A 1 80 ? -7.585 19.025 18.584 1.00 68.25 80 ASN A CA 1
ATOM 606 C C . ASN A 1 80 ? -7.087 17.666 18.064 1.00 68.25 80 ASN A C 1
ATOM 608 O O . ASN A 1 80 ? -7.387 16.617 18.636 1.00 68.25 80 ASN A O 1
ATOM 612 N N . PHE A 1 81 ? -6.292 17.688 16.992 1.00 73.81 81 PHE A N 1
ATOM 613 C CA . PHE A 1 81 ? -5.705 16.485 16.389 1.00 73.81 81 PHE A CA 1
ATOM 614 C C . PHE A 1 81 ? -4.633 15.811 17.258 1.00 73.81 81 PHE A C 1
ATOM 616 O O . PHE A 1 81 ? -4.255 14.677 16.963 1.00 73.81 81 PHE A O 1
ATOM 623 N N . SER A 1 82 ? -4.164 16.442 18.343 1.00 79.38 82 SER A N 1
ATOM 624 C CA . SER A 1 82 ? -3.157 15.826 19.222 1.00 79.38 82 SER A CA 1
ATOM 625 C C . SER A 1 82 ? -3.660 14.521 19.848 1.00 79.38 82 SER A C 1
ATOM 627 O O . SER A 1 82 ? -2.936 13.528 19.836 1.00 79.38 82 SER A O 1
ATOM 629 N N . LYS A 1 83 ? -4.922 14.478 20.301 1.00 83.00 83 LYS A N 1
ATOM 630 C CA . LYS A 1 83 ? -5.534 13.286 20.912 1.00 83.00 83 LYS A CA 1
ATOM 631 C C . LYS A 1 83 ? -5.574 12.095 19.936 1.00 83.00 83 LYS A C 1
ATOM 633 O O . LYS A 1 83 ? -4.992 11.063 20.260 1.00 83.00 83 LYS A O 1
ATOM 638 N N . PRO A 1 84 ? -6.139 12.226 18.719 1.00 83.75 84 PRO A N 1
ATOM 639 C CA . PRO A 1 84 ? -6.043 11.204 17.678 1.00 83.75 84 PRO A CA 1
ATOM 640 C C . PRO A 1 84 ? -4.643 10.692 17.365 1.00 83.75 84 PRO A C 1
ATOM 642 O O . PRO A 1 84 ? -4.446 9.490 17.200 1.00 83.75 84 PRO A O 1
ATOM 645 N N . LE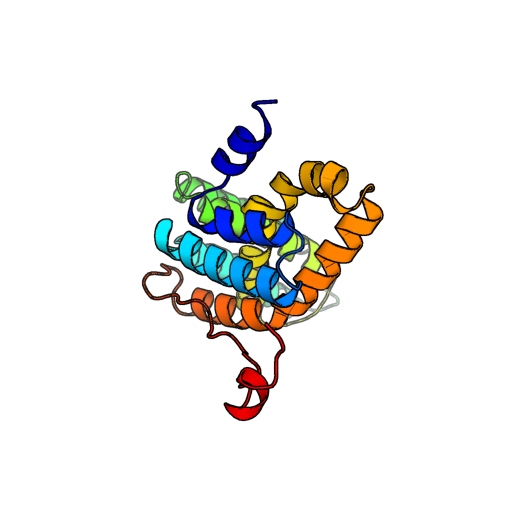U A 1 85 ? -3.667 11.595 17.252 1.00 87.19 85 LEU A N 1
ATOM 646 C CA . LEU A 1 85 ? -2.297 11.227 16.905 1.00 87.19 85 LEU A CA 1
ATOM 647 C C . LEU A 1 85 ? -1.640 10.411 18.024 1.00 87.19 85 LEU A C 1
ATOM 649 O O . LEU A 1 85 ? -0.929 9.447 17.730 1.00 87.19 85 LEU A O 1
ATOM 653 N N . VAL A 1 86 ? -1.923 10.754 19.285 1.00 89.44 86 VAL A N 1
ATOM 654 C CA . VAL A 1 86 ? -1.504 9.976 20.458 1.00 89.44 86 VAL A CA 1
ATOM 655 C C . VAL A 1 86 ? -2.174 8.602 20.459 1.00 89.44 86 VAL A C 1
ATOM 657 O O . VAL A 1 86 ? -1.480 7.602 20.608 1.00 89.44 86 VAL A O 1
ATOM 660 N N . SER A 1 87 ? -3.482 8.514 20.204 1.00 90.00 87 SER A N 1
ATOM 661 C CA . SER A 1 87 ? -4.179 7.221 20.133 1.00 90.00 87 SER A CA 1
ATOM 662 C C . SER A 1 87 ? -3.648 6.329 19.005 1.00 90.00 87 SER A C 1
ATOM 664 O O . SER A 1 87 ? -3.425 5.142 19.217 1.00 90.00 87 SER A O 1
ATOM 666 N N . ILE A 1 88 ? -3.360 6.885 17.821 1.00 91.25 88 ILE A N 1
ATOM 667 C CA . ILE A 1 88 ? -2.728 6.126 16.726 1.00 91.25 88 ILE A CA 1
ATOM 668 C C . ILE A 1 88 ? -1.347 5.611 17.149 1.00 91.25 88 ILE A C 1
ATOM 670 O O . ILE A 1 88 ? -0.986 4.482 16.821 1.00 91.25 88 ILE A O 1
ATOM 674 N N . ARG A 1 89 ? -0.570 6.418 17.882 1.00 91.12 89 ARG A N 1
ATOM 675 C CA . ARG A 1 89 ? 0.733 6.004 18.416 1.00 91.12 89 ARG A CA 1
ATOM 676 C C . ARG A 1 89 ? 0.600 4.873 19.441 1.00 91.12 89 ARG A C 1
ATOM 678 O O . ARG A 1 89 ? 1.362 3.921 19.360 1.00 91.12 89 ARG A O 1
ATOM 685 N N . GLN A 1 90 ? -0.390 4.921 20.328 1.00 92.88 90 GLN A N 1
ATOM 686 C CA . GLN A 1 90 ? -0.656 3.835 21.280 1.00 92.88 90 GLN A CA 1
ATOM 687 C C . GLN A 1 90 ? -0.997 2.518 20.569 1.00 92.88 90 GLN A C 1
ATOM 689 O O . GLN A 1 90 ? -0.526 1.459 20.974 1.00 92.88 90 GLN A O 1
ATOM 694 N N . VAL A 1 91 ? -1.766 2.569 19.473 1.00 90.31 91 VAL A N 1
ATOM 695 C CA . VAL A 1 91 ? -2.026 1.376 18.647 1.00 90.31 91 VAL A CA 1
ATOM 696 C C . VAL A 1 91 ? -0.736 0.872 17.989 1.00 90.31 91 VAL A C 1
ATOM 698 O O . VAL A 1 91 ? -0.499 -0.332 17.930 1.00 90.31 91 VAL A O 1
ATOM 701 N N . GLU A 1 92 ? 0.123 1.774 17.510 1.00 91.75 92 GLU A N 1
ATOM 702 C CA . GLU A 1 92 ? 1.431 1.411 16.955 1.00 91.75 92 GLU A CA 1
ATOM 703 C C . GLU A 1 92 ? 2.329 0.717 17.993 1.00 91.75 92 GLU A C 1
ATOM 705 O O . GLU A 1 92 ? 2.942 -0.297 17.668 1.00 91.75 92 GLU A O 1
ATOM 710 N N . GLU A 1 93 ? 2.359 1.213 19.231 1.00 91.81 93 GLU A N 1
ATOM 711 C CA . GLU A 1 93 ? 3.107 0.633 20.357 1.00 91.81 93 GLU A CA 1
ATOM 712 C C . GLU A 1 93 ? 2.525 -0.727 20.783 1.00 91.81 93 GLU A C 1
ATOM 714 O O . GLU A 1 93 ? 3.259 -1.697 20.953 1.00 91.81 93 GLU A O 1
ATOM 719 N N . LYS A 1 94 ? 1.194 -0.858 20.843 1.00 91.38 94 LYS A N 1
ATOM 720 C CA . LYS A 1 94 ? 0.505 -2.127 21.145 1.00 91.38 94 LYS A CA 1
ATOM 721 C C . LYS A 1 94 ? 0.849 -3.243 20.152 1.00 91.38 94 LYS A C 1
ATOM 723 O O . LYS A 1 94 ? 0.938 -4.407 20.534 1.00 91.38 94 LYS A O 1
ATOM 728 N N . TYR A 1 95 ? 1.034 -2.899 18.877 1.00 88.31 95 TYR A N 1
ATOM 729 C CA . TYR A 1 95 ? 1.375 -3.842 17.808 1.00 88.31 95 TYR A CA 1
ATOM 730 C C . TYR A 1 95 ? 2.787 -3.602 17.252 1.00 88.31 95 TYR A C 1
ATOM 732 O O . TYR A 1 95 ? 3.005 -3.777 16.053 1.00 88.31 95 TYR A O 1
ATOM 740 N N . GLU A 1 96 ? 3.750 -3.221 18.098 1.00 82.19 96 GLU A N 1
ATOM 741 C CA . GLU A 1 96 ? 5.081 -2.738 17.693 1.00 82.19 96 GLU A CA 1
ATOM 742 C C . GLU A 1 96 ? 5.820 -3.662 16.707 1.00 82.19 96 GLU A C 1
ATOM 744 O O . GLU A 1 96 ? 6.504 -3.202 15.784 1.00 82.19 96 GLU A O 1
ATOM 749 N N . GLN A 1 97 ? 5.654 -4.974 16.869 1.00 83.94 97 GLN A N 1
ATOM 750 C CA . GLN A 1 97 ? 6.299 -5.989 16.034 1.00 83.94 97 GLN A CA 1
ATOM 751 C C . GLN A 1 97 ? 5.642 -6.145 14.650 1.00 83.94 97 GLN A C 1
ATOM 753 O O . GLN A 1 97 ? 6.210 -6.763 13.748 1.00 83.94 97 GLN A O 1
ATOM 758 N N . ASN A 1 98 ? 4.451 -5.575 14.437 1.00 85.50 98 ASN A N 1
ATOM 759 C CA . ASN A 1 98 ? 3.728 -5.684 13.178 1.00 85.50 98 ASN A CA 1
ATOM 760 C C . ASN A 1 98 ? 4.000 -4.482 12.260 1.00 85.50 98 ASN A C 1
ATOM 762 O O . ASN A 1 98 ? 3.471 -3.379 12.419 1.00 85.50 98 ASN A O 1
ATOM 766 N N . ARG A 1 99 ? 4.787 -4.732 11.213 1.00 87.00 99 ARG A N 1
ATOM 767 C CA . ARG A 1 99 ? 5.133 -3.735 10.192 1.00 87.00 99 ARG A CA 1
ATOM 768 C C . ARG A 1 99 ? 3.917 -3.152 9.462 1.00 87.00 99 ARG A C 1
ATOM 770 O O . ARG A 1 99 ? 3.954 -1.978 9.101 1.00 87.00 99 ARG A O 1
ATOM 777 N N . MET A 1 100 ? 2.860 -3.938 9.241 1.00 88.38 100 MET A N 1
ATOM 778 C CA . MET A 1 100 ? 1.650 -3.453 8.569 1.00 88.38 100 MET A CA 1
ATOM 779 C C . MET A 1 100 ? 0.917 -2.427 9.422 1.00 88.38 100 MET A C 1
ATOM 781 O O . MET A 1 100 ? 0.465 -1.419 8.886 1.00 88.38 100 MET A O 1
ATOM 785 N N . THR A 1 101 ? 0.882 -2.615 10.744 1.00 88.81 101 THR A N 1
ATOM 786 C CA . THR A 1 101 ? 0.293 -1.626 11.653 1.00 88.81 101 THR A CA 1
ATOM 787 C C . THR A 1 101 ? 1.060 -0.302 11.620 1.00 88.81 101 THR A C 1
ATOM 789 O O . THR A 1 101 ? 0.435 0.754 11.584 1.00 88.81 101 THR A O 1
ATOM 792 N N . LYS A 1 102 ? 2.397 -0.326 11.527 1.00 90.75 102 LYS A N 1
ATOM 793 C CA . LYS A 1 102 ? 3.213 0.899 11.372 1.00 90.75 102 LYS A CA 1
ATOM 794 C C . LYS A 1 102 ? 2.901 1.642 10.070 1.00 90.75 102 LYS A C 1
ATOM 796 O O . LYS A 1 102 ? 2.763 2.867 10.057 1.00 90.75 102 LYS A O 1
ATOM 801 N N . ILE A 1 103 ? 2.739 0.902 8.972 1.00 90.44 103 ILE A N 1
ATOM 802 C CA . ILE A 1 103 ? 2.331 1.472 7.679 1.00 90.44 103 ILE A CA 1
ATOM 803 C C . ILE A 1 103 ? 0.914 2.051 7.776 1.00 90.44 103 ILE A C 1
ATOM 805 O O . ILE A 1 103 ? 0.690 3.174 7.334 1.00 90.44 103 ILE A O 1
ATOM 809 N N . ALA A 1 104 ? -0.018 1.350 8.425 1.00 89.75 104 ALA A N 1
ATOM 810 C CA . ALA A 1 104 ? -1.375 1.838 8.662 1.00 89.75 104 ALA A CA 1
ATOM 811 C C . ALA A 1 104 ? -1.423 3.097 9.534 1.00 89.75 104 ALA A C 1
ATOM 813 O O . ALA A 1 104 ? -2.159 4.029 9.217 1.00 89.75 104 ALA A O 1
ATOM 814 N N . ALA A 1 105 ? -0.599 3.175 10.578 1.00 91.44 105 ALA A N 1
ATOM 815 C CA . ALA A 1 105 ? -0.475 4.360 11.418 1.00 91.44 105 ALA A CA 1
ATOM 816 C C . ALA A 1 105 ? 0.040 5.562 10.610 1.00 91.44 105 ALA A C 1
ATOM 818 O O . ALA A 1 105 ? -0.523 6.655 10.685 1.00 91.44 105 ALA A O 1
ATOM 819 N N . ARG A 1 106 ? 1.070 5.365 9.775 1.00 91.75 106 ARG A N 1
ATOM 820 C CA . ARG A 1 106 ? 1.571 6.404 8.860 1.00 91.75 106 ARG A CA 1
ATOM 821 C C . ARG A 1 106 ? 0.508 6.838 7.845 1.00 91.75 106 ARG A C 1
ATOM 823 O O . ARG A 1 106 ? 0.324 8.042 7.652 1.00 91.75 106 ARG A O 1
ATOM 830 N N . ALA A 1 107 ? -0.206 5.886 7.247 1.00 90.44 107 ALA A N 1
ATOM 831 C CA . ALA A 1 107 ? -1.300 6.148 6.317 1.00 90.44 107 ALA A CA 1
ATOM 832 C C . ALA A 1 107 ? -2.411 6.979 6.980 1.00 90.44 107 ALA A C 1
ATOM 834 O O . ALA A 1 107 ? -2.850 7.980 6.416 1.00 90.44 107 ALA A O 1
ATOM 835 N N . ALA A 1 108 ? -2.801 6.630 8.210 1.00 88.25 108 ALA A N 1
ATOM 836 C CA . ALA A 1 108 ? -3.801 7.360 8.983 1.00 88.25 108 ALA A CA 1
ATOM 837 C C . ALA A 1 108 ? -3.361 8.790 9.313 1.00 88.25 108 ALA A C 1
ATOM 839 O O . ALA A 1 108 ? -4.129 9.723 9.098 1.00 88.25 108 ALA A O 1
ATOM 840 N N . ARG A 1 109 ? -2.112 8.993 9.750 1.00 89.94 109 ARG A N 1
ATOM 841 C CA . ARG A 1 109 ? -1.553 10.338 9.987 1.00 89.94 109 ARG A CA 1
ATOM 842 C C . ARG A 1 109 ? -1.595 11.197 8.721 1.00 89.94 109 ARG A C 1
ATOM 844 O O . ARG A 1 109 ? -2.030 12.344 8.771 1.00 89.94 109 ARG A O 1
ATOM 851 N N . SER A 1 110 ? -1.195 10.631 7.579 1.00 88.06 110 SER A N 1
ATOM 852 C CA . SER A 1 110 ? -1.252 11.325 6.286 1.00 88.06 110 SER A CA 1
ATOM 853 C C . SER A 1 110 ? -2.683 11.657 5.865 1.00 88.06 110 SER A C 1
ATOM 855 O O . SER A 1 110 ? -2.906 12.698 5.249 1.00 88.06 110 SER A O 1
ATOM 857 N N . LEU A 1 111 ? -3.639 10.778 6.163 1.00 86.31 111 LEU A N 1
ATOM 858 C CA . LEU A 1 111 ? -5.044 10.982 5.838 1.00 86.31 111 LEU A CA 1
ATOM 859 C C . LEU A 1 111 ? -5.648 12.091 6.708 1.00 86.31 111 LEU A C 1
ATOM 861 O O . LEU A 1 111 ? -6.259 13.005 6.168 1.00 86.31 111 LEU A O 1
ATOM 865 N N . LEU A 1 112 ? -5.382 12.094 8.018 1.00 82.50 112 LEU A N 1
ATOM 866 C CA . LEU A 1 112 ? -5.817 13.163 8.926 1.00 82.50 112 LEU A CA 1
ATOM 867 C C . LEU A 1 112 ? -5.253 14.535 8.530 1.00 82.50 112 LEU A C 1
ATOM 869 O O . LEU A 1 112 ? -5.984 15.523 8.537 1.00 82.50 112 LEU A O 1
ATOM 873 N N . ALA A 1 113 ? -3.985 14.594 8.108 1.00 81.56 113 ALA A N 1
ATOM 874 C CA . ALA A 1 113 ? -3.373 15.824 7.599 1.00 81.56 113 ALA A CA 1
ATOM 875 C C . ALA A 1 113 ? -4.060 16.360 6.328 1.00 81.56 113 ALA A C 1
ATOM 877 O O . ALA A 1 113 ? -4.100 17.567 6.102 1.00 81.56 113 ALA A O 1
ATOM 878 N N . ARG A 1 114 ? -4.626 15.476 5.497 1.00 77.75 114 ARG A N 1
ATOM 879 C CA . ARG A 1 114 ? -5.355 15.854 4.278 1.00 77.75 114 ARG A CA 1
ATOM 880 C C . ARG A 1 114 ? -6.814 16.225 4.556 1.00 77.75 114 ARG A C 1
ATOM 882 O O . ARG A 1 114 ? -7.329 17.164 3.953 1.00 77.75 114 ARG A O 1
ATOM 889 N N . GLU A 1 115 ? -7.471 15.526 5.475 1.00 71.19 115 GLU A N 1
ATOM 890 C CA . GLU A 1 115 ? -8.837 15.832 5.930 1.00 71.19 115 GLU A CA 1
ATOM 891 C C . GLU A 1 115 ? -8.907 17.177 6.670 1.00 71.19 115 GLU A C 1
ATOM 893 O O . GLU A 1 115 ? -9.908 17.887 6.595 1.00 71.19 115 GLU A O 1
ATOM 898 N N . LEU A 1 116 ? -7.817 17.613 7.308 1.00 60.28 116 LEU A N 1
ATOM 899 C CA . LEU A 1 116 ? -7.673 18.996 7.778 1.00 60.28 116 LEU A CA 1
ATOM 900 C C . LEU A 1 116 ? -7.964 20.021 6.666 1.00 60.28 116 LEU A C 1
ATOM 902 O O . LEU A 1 116 ? -8.639 21.020 6.907 1.00 60.28 116 LEU A O 1
ATOM 906 N N . MET A 1 117 ? -7.527 19.722 5.442 1.00 59.53 117 MET A N 1
ATOM 907 C CA . MET A 1 117 ? -7.647 20.600 4.276 1.00 59.53 117 MET A CA 1
ATOM 908 C C . MET A 1 117 ? -8.938 20.395 3.475 1.00 59.53 117 MET A C 1
ATOM 910 O O . MET A 1 117 ? -9.299 21.247 2.668 1.00 59.53 117 MET A O 1
ATOM 914 N N . THR A 1 118 ? -9.642 19.273 3.655 1.00 61.09 118 THR A N 1
ATOM 915 C CA . THR A 1 118 ? -10.793 18.897 2.819 1.00 61.09 118 THR A CA 1
ATOM 916 C C . THR A 1 118 ? -11.992 18.499 3.686 1.00 61.09 118 THR A C 1
ATOM 918 O O . THR A 1 118 ? -11.863 17.744 4.638 1.00 61.09 118 THR A O 1
ATOM 921 N N . ARG A 1 119 ? -13.183 19.056 3.418 1.00 56.50 119 ARG A N 1
ATOM 922 C CA . ARG A 1 119 ? -14.422 18.790 4.189 1.00 56.50 119 ARG A CA 1
ATOM 923 C C . ARG A 1 119 ? -15.263 17.660 3.577 1.00 56.50 119 ARG A C 1
ATOM 925 O O . ARG A 1 119 ? -16.489 17.721 3.618 1.00 56.50 119 ARG A O 1
ATOM 932 N N . ASN A 1 120 ? -14.638 16.652 2.970 1.00 56.03 120 ASN A N 1
ATOM 933 C CA . ASN A 1 120 ? -15.392 15.610 2.275 1.00 56.03 120 ASN A CA 1
ATOM 934 C C . ASN A 1 120 ? -15.699 14.426 3.190 1.00 56.03 120 ASN A C 1
ATOM 936 O O . ASN A 1 120 ? -14.826 13.736 3.695 1.00 56.03 120 ASN A O 1
ATOM 940 N N . GLY A 1 121 ? -16.991 14.166 3.364 1.00 53.75 121 GLY A N 1
ATOM 941 C CA . GLY A 1 121 ? -17.526 13.135 4.241 1.00 53.75 121 GLY A CA 1
ATOM 942 C C . GLY A 1 121 ? -17.426 11.688 3.738 1.00 53.75 121 GLY A C 1
ATOM 943 O O . GLY A 1 121 ? -18.245 10.872 4.157 1.00 53.75 121 GLY A O 1
ATOM 944 N N . ALA A 1 122 ? -16.490 11.382 2.839 1.00 57.47 122 ALA A N 1
ATOM 945 C CA . ALA A 1 122 ? -16.380 10.077 2.188 1.00 57.47 122 ALA A CA 1
ATOM 946 C C . ALA A 1 12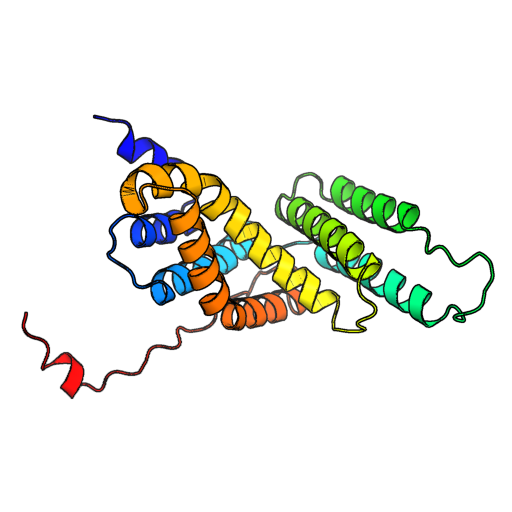2 ? -15.935 8.959 3.153 1.00 57.47 122 ALA A C 1
ATOM 948 O O . ALA A 1 122 ? -15.484 9.223 4.266 1.00 57.47 122 ALA A O 1
ATOM 949 N N . GLU A 1 123 ? -16.070 7.704 2.710 1.00 78.50 123 GLU A N 1
ATOM 950 C CA . GLU A 1 123 ? -15.765 6.463 3.436 1.00 78.50 123 GLU A CA 1
ATOM 951 C C . GLU A 1 123 ? -14.300 6.400 3.927 1.00 78.50 123 GLU A C 1
ATOM 953 O O . GLU A 1 123 ? -13.438 5.759 3.329 1.00 78.50 123 GLU A O 1
ATOM 958 N N . LEU A 1 124 ? -13.995 7.057 5.052 1.00 82.44 124 LEU A N 1
ATOM 959 C CA . LEU A 1 124 ? -12.631 7.199 5.586 1.00 82.44 124 LEU A CA 1
ATOM 960 C C . LEU A 1 124 ? -11.925 5.863 5.812 1.00 82.44 124 LEU A C 1
ATOM 962 O O . LEU A 1 124 ? -10.715 5.757 5.629 1.00 82.44 124 LEU A O 1
ATOM 966 N N . ARG A 1 125 ? -12.685 4.830 6.178 1.00 87.31 125 ARG A N 1
ATOM 967 C CA . ARG A 1 125 ? -12.169 3.473 6.359 1.00 87.31 125 ARG A CA 1
ATOM 968 C C . ARG A 1 125 ? -11.692 2.860 5.041 1.00 87.31 125 ARG A C 1
ATOM 970 O O . ARG A 1 125 ? -10.637 2.229 5.019 1.00 87.31 125 ARG A O 1
ATOM 977 N N . GLN A 1 126 ? -12.430 3.088 3.958 1.00 88.88 126 GLN A N 1
ATOM 978 C CA . GLN A 1 126 ? -12.045 2.668 2.614 1.00 88.88 126 GLN A CA 1
ATOM 979 C C . GLN A 1 126 ? -10.834 3.476 2.130 1.00 88.88 126 GLN A C 1
ATOM 981 O O . GLN A 1 126 ? -9.845 2.888 1.698 1.00 88.88 126 GLN A O 1
ATOM 986 N N . ASN A 1 127 ? -10.846 4.800 2.313 1.00 88.38 127 ASN A N 1
ATOM 987 C CA . ASN A 1 127 ? -9.715 5.670 1.966 1.00 88.38 127 ASN A CA 1
ATOM 988 C C . ASN A 1 127 ? -8.430 5.278 2.715 1.00 88.38 127 ASN A C 1
ATOM 990 O O . ASN A 1 127 ? -7.346 5.261 2.131 1.00 88.38 127 ASN A O 1
ATOM 994 N N . LEU A 1 128 ? -8.542 4.929 4.000 1.00 90.00 128 LEU A N 1
ATOM 995 C CA . LEU A 1 128 ? -7.426 4.433 4.800 1.00 90.00 128 LEU A CA 1
ATOM 996 C C . LEU A 1 128 ? -6.895 3.106 4.247 1.00 90.00 128 LEU A C 1
ATOM 998 O O . LEU A 1 128 ? -5.687 2.962 4.073 1.00 90.00 128 LEU A O 1
ATOM 1002 N N . ALA A 1 129 ? -7.775 2.149 3.945 1.00 91.25 129 ALA A N 1
ATOM 1003 C CA . ALA A 1 129 ? -7.382 0.861 3.378 1.00 91.25 129 ALA A CA 1
ATOM 1004 C C . ALA A 1 129 ? -6.701 1.011 2.005 1.00 91.25 129 ALA A C 1
ATOM 1006 O O . ALA A 1 129 ? -5.684 0.365 1.739 1.00 91.25 129 ALA A O 1
ATOM 1007 N N . GLU A 1 130 ? -7.203 1.903 1.150 1.00 91.88 130 GLU A N 1
ATOM 1008 C CA . GLU A 1 130 ? -6.577 2.230 -0.134 1.00 91.88 130 GLU A CA 1
ATOM 1009 C C . GLU A 1 130 ? -5.199 2.856 0.061 1.00 91.88 130 GLU A C 1
ATOM 1011 O O . GLU A 1 130 ? -4.235 2.450 -0.596 1.00 91.88 130 GLU A O 1
ATOM 1016 N N . LYS A 1 131 ? -5.080 3.791 1.009 1.00 91.38 131 LYS A N 1
ATOM 1017 C CA . LYS A 1 131 ? -3.811 4.440 1.333 1.00 91.38 131 LYS A CA 1
ATOM 1018 C C . LYS A 1 131 ? -2.780 3.444 1.864 1.00 91.38 131 LYS A C 1
ATOM 1020 O O . LYS A 1 131 ? -1.631 3.499 1.442 1.00 91.38 131 LYS A O 1
ATOM 1025 N N . ILE A 1 132 ? -3.189 2.489 2.700 1.00 92.19 132 ILE A N 1
ATOM 1026 C CA . ILE A 1 132 ? -2.327 1.390 3.165 1.00 92.19 132 ILE A CA 1
ATOM 1027 C C . ILE A 1 132 ? -1.799 0.578 1.981 1.00 92.19 132 ILE A C 1
ATOM 1029 O O . ILE A 1 132 ? -0.601 0.310 1.897 1.00 92.19 132 ILE A O 1
ATOM 1033 N N . CYS A 1 133 ? -2.673 0.203 1.045 1.00 92.88 133 CYS A N 1
ATOM 1034 C CA . CYS A 1 133 ? -2.258 -0.572 -0.122 1.00 92.88 133 CYS A CA 1
ATOM 1035 C C . CYS A 1 133 ? -1.291 0.214 -1.024 1.00 92.88 133 CYS A C 1
ATOM 1037 O O . CYS A 1 133 ? -0.339 -0.366 -1.543 1.00 92.88 133 CYS A O 1
ATOM 1039 N N . GLN A 1 134 ? -1.507 1.522 -1.195 1.00 92.75 134 GLN A N 1
ATOM 1040 C CA . GLN A 1 134 ? -0.594 2.397 -1.939 1.00 92.75 134 GLN A CA 1
ATOM 1041 C C . GLN A 1 134 ? 0.763 2.526 -1.245 1.00 92.75 134 GLN A C 1
ATOM 1043 O O . GLN A 1 134 ? 1.795 2.312 -1.879 1.00 92.75 134 GLN A O 1
ATOM 1048 N N . ASP A 1 135 ? 0.765 2.806 0.058 1.00 92.00 135 ASP A N 1
ATOM 1049 C CA . ASP A 1 135 ? 1.991 2.963 0.840 1.00 92.00 135 ASP A CA 1
ATOM 1050 C C . ASP A 1 135 ? 2.797 1.655 0.877 1.00 92.00 135 ASP A C 1
ATOM 1052 O O . ASP A 1 135 ? 4.025 1.692 0.912 1.00 92.00 135 ASP A O 1
ATOM 1056 N N . LEU A 1 136 ? 2.140 0.492 0.789 1.00 91.56 136 LEU A N 1
ATOM 1057 C CA . LEU A 1 136 ? 2.820 -0.794 0.629 1.00 91.56 136 LEU A CA 1
ATOM 1058 C C . LEU A 1 136 ? 3.553 -0.927 -0.703 1.00 91.56 136 LEU A C 1
ATOM 1060 O O . LEU A 1 136 ? 4.683 -1.420 -0.721 1.00 91.56 136 LEU A O 1
ATOM 1064 N N . ILE A 1 137 ? 2.936 -0.494 -1.803 1.00 92.81 137 ILE A N 1
ATOM 1065 C CA . ILE A 1 137 ? 3.591 -0.485 -3.117 1.00 92.81 137 ILE A CA 1
ATOM 1066 C C . ILE A 1 137 ? 4.779 0.469 -3.097 1.00 92.81 137 ILE A C 1
ATOM 1068 O O . ILE A 1 137 ? 5.866 0.104 -3.546 1.00 92.81 137 ILE A O 1
ATOM 1072 N N . ASP A 1 138 ? 4.605 1.653 -2.522 1.00 91.94 138 ASP A N 1
ATOM 1073 C CA . ASP A 1 138 ? 5.678 2.638 -2.426 1.00 91.94 138 ASP A CA 1
ATOM 1074 C C . ASP A 1 138 ? 6.828 2.118 -1.566 1.00 91.94 138 ASP A C 1
ATOM 1076 O O . ASP A 1 138 ? 7.989 2.196 -1.953 1.00 91.94 138 ASP A O 1
ATOM 1080 N N . HIS A 1 139 ? 6.519 1.506 -0.429 1.00 89.56 139 HIS A N 1
ATOM 1081 C CA . HIS A 1 139 ? 7.520 0.997 0.499 1.00 89.56 139 HIS A CA 1
ATOM 1082 C C . HIS A 1 139 ? 8.312 -0.201 -0.047 1.00 89.56 139 HIS A C 1
ATOM 1084 O O . HIS A 1 139 ? 9.525 -0.308 0.164 1.00 89.56 139 HIS A O 1
ATOM 1090 N N . HIS A 1 140 ? 7.641 -1.130 -0.731 1.00 89.00 140 HIS A N 1
ATOM 1091 C CA . HIS A 1 140 ? 8.278 -2.352 -1.221 1.00 89.00 140 HIS A CA 1
ATOM 1092 C C . HIS A 1 140 ? 8.856 -2.235 -2.628 1.00 89.00 140 HIS A C 1
ATOM 1094 O O . HIS A 1 140 ? 9.794 -2.975 -2.936 1.00 89.00 140 HIS A O 1
ATOM 1100 N N . PHE A 1 141 ? 8.318 -1.347 -3.464 1.00 90.81 141 PHE A N 1
ATOM 1101 C CA . PHE A 1 141 ? 8.707 -1.223 -4.861 1.00 90.81 141 PHE A CA 1
ATOM 1102 C C . PHE A 1 141 ? 9.216 0.174 -5.207 1.00 90.81 141 PHE A C 1
ATOM 1104 O O . PHE A 1 141 ? 10.431 0.331 -5.264 1.00 90.81 141 PHE A O 1
ATOM 1111 N N . PHE A 1 142 ? 8.354 1.177 -5.404 1.00 88.56 142 PHE A N 1
ATOM 1112 C CA . PHE A 1 142 ? 8.782 2.469 -5.970 1.00 88.56 142 PHE A CA 1
ATOM 1113 C C . PHE A 1 142 ? 9.866 3.161 -5.133 1.00 88.56 142 PHE A C 1
ATOM 1115 O O . PHE A 1 142 ? 10.869 3.611 -5.670 1.00 88.56 142 PHE A O 1
ATOM 1122 N N . GLY A 1 143 ? 9.751 3.160 -3.806 1.00 86.56 143 GLY A N 1
ATOM 1123 C CA . GLY A 1 143 ? 10.741 3.763 -2.911 1.00 86.56 143 GLY A CA 1
ATOM 1124 C C . GLY A 1 143 ? 12.102 3.062 -2.909 1.00 86.56 143 GLY A C 1
ATOM 1125 O O . GLY A 1 143 ? 13.102 3.691 -2.581 1.00 86.56 143 GLY A O 1
ATOM 1126 N N . ARG A 1 144 ? 12.164 1.779 -3.287 1.00 85.50 144 ARG A N 1
ATOM 1127 C CA . ARG A 1 144 ? 13.424 1.021 -3.389 1.00 85.50 144 ARG A CA 1
ATOM 1128 C C . ARG A 1 144 ? 13.978 1.026 -4.806 1.00 85.50 144 ARG A C 1
ATOM 1130 O O . ARG A 1 144 ? 15.172 1.206 -4.992 1.00 85.50 144 ARG A O 1
ATOM 1137 N N . GLY A 1 145 ? 13.109 0.806 -5.787 1.00 83.69 145 GLY A N 1
ATOM 1138 C CA . GLY A 1 145 ? 13.449 0.646 -7.194 1.00 83.69 145 GLY A CA 1
ATOM 1139 C C . GLY A 1 145 ? 13.732 1.953 -7.926 1.00 83.69 145 GLY A C 1
ATOM 1140 O O . GLY A 1 145 ? 14.381 1.889 -8.961 1.00 83.69 145 GLY A O 1
ATOM 1141 N N . ARG A 1 146 ? 13.299 3.113 -7.406 1.00 86.88 146 ARG A N 1
ATOM 1142 C CA . ARG A 1 146 ? 13.386 4.403 -8.111 1.00 86.88 146 ARG A CA 1
ATOM 1143 C C . ARG A 1 146 ? 14.777 4.705 -8.656 1.00 86.88 146 ARG A C 1
ATOM 1145 O O . ARG A 1 146 ? 14.909 4.856 -9.858 1.00 86.88 146 ARG A O 1
ATOM 1152 N N . ASN A 1 147 ? 15.808 4.748 -7.810 1.00 85.06 147 ASN A N 1
ATOM 1153 C CA . ASN A 1 147 ? 17.159 5.111 -8.264 1.00 85.06 147 ASN A CA 1
ATOM 1154 C C . ASN A 1 147 ? 17.652 4.178 -9.377 1.00 85.06 147 ASN A C 1
ATOM 1156 O O . ASN A 1 147 ? 18.185 4.638 -10.379 1.00 85.06 147 ASN A O 1
ATOM 1160 N N . TYR A 1 148 ? 17.392 2.878 -9.226 1.00 85.69 148 TYR A N 1
ATOM 1161 C CA . TYR A 1 148 ? 17.761 1.883 -10.223 1.00 85.69 148 TYR A CA 1
ATOM 1162 C C . TYR A 1 148 ? 17.006 2.081 -11.545 1.00 85.69 148 TYR A C 1
ATOM 1164 O O . TYR A 1 148 ? 17.617 2.101 -12.608 1.00 85.69 148 TYR A O 1
ATOM 1172 N N . LEU A 1 149 ? 15.680 2.241 -11.486 1.00 86.25 149 LEU A N 1
ATOM 1173 C CA . LEU A 1 149 ? 14.835 2.440 -12.667 1.00 86.25 149 LEU A CA 1
ATOM 1174 C C . LEU A 1 149 ? 15.170 3.752 -13.385 1.00 86.25 149 LEU A C 1
ATOM 1176 O O . LEU A 1 149 ? 15.206 3.782 -14.613 1.00 86.25 149 LEU A O 1
ATOM 1180 N N . THR A 1 150 ? 15.464 4.811 -12.632 1.00 87.69 150 THR A N 1
ATOM 1181 C CA . THR A 1 150 ? 15.939 6.082 -13.178 1.00 87.69 150 THR A CA 1
ATOM 1182 C C . THR A 1 150 ? 17.242 5.893 -13.946 1.00 87.69 150 THR A C 1
ATOM 1184 O O . THR A 1 150 ? 17.319 6.284 -15.101 1.00 87.69 150 THR A O 1
ATOM 1187 N N . GLU A 1 151 ? 18.250 5.263 -13.346 1.00 85.56 151 GLU A N 1
ATOM 1188 C CA . GLU A 1 151 ? 19.569 5.108 -13.970 1.00 85.56 151 GLU A CA 1
ATOM 1189 C C . GLU A 1 151 ? 19.550 4.156 -15.180 1.00 85.56 151 GLU A C 1
ATOM 1191 O O . GLU A 1 151 ? 20.269 4.375 -16.149 1.00 85.56 151 GLU A O 1
ATOM 1196 N N . HIS A 1 152 ? 18.726 3.105 -15.142 1.00 82.62 152 HIS A N 1
ATOM 1197 C CA . HIS A 1 152 ? 18.818 2.001 -16.103 1.00 82.62 152 HIS A CA 1
ATOM 1198 C C . HIS A 1 152 ? 17.709 1.969 -17.160 1.00 82.62 152 HIS A C 1
ATOM 1200 O O . HIS A 1 152 ? 17.863 1.260 -18.152 1.00 82.62 152 HIS A O 1
ATOM 1206 N N . ARG A 1 153 ? 16.588 2.672 -16.949 1.00 84.19 153 ARG A N 1
ATOM 1207 C CA . ARG A 1 153 ? 15.435 2.645 -17.867 1.00 84.19 153 ARG A CA 1
ATOM 1208 C C . ARG A 1 153 ? 15.006 4.030 -18.332 1.00 84.19 153 ARG A C 1
ATOM 1210 O O . ARG A 1 153 ? 14.831 4.228 -19.524 1.00 84.19 153 ARG A O 1
ATOM 1217 N N . PHE A 1 154 ? 14.810 4.965 -17.406 1.00 85.25 154 PHE A N 1
ATOM 1218 C CA . PHE A 1 154 ? 14.185 6.258 -17.718 1.00 85.25 154 PHE A CA 1
ATOM 1219 C C . PHE A 1 154 ? 15.183 7.401 -17.934 1.00 85.25 154 PHE A C 1
ATOM 1221 O O . PHE A 1 154 ? 14.795 8.491 -18.332 1.00 85.25 154 PHE A O 1
ATOM 1228 N N . GLY A 1 155 ? 16.461 7.206 -17.605 1.00 82.62 155 GLY A N 1
ATOM 1229 C CA . GLY A 1 155 ? 17.521 8.216 -17.697 1.00 82.62 155 GLY A CA 1
ATOM 1230 C C . GLY A 1 155 ? 17.399 9.381 -16.703 1.00 82.62 155 GLY A C 1
ATOM 1231 O O . GLY A 1 155 ? 18.411 9.929 -16.274 1.00 82.62 155 GLY A O 1
ATOM 1232 N N . ASN A 1 156 ? 16.185 9.770 -16.298 1.00 89.94 156 ASN A N 1
ATOM 1233 C CA . ASN A 1 156 ? 15.932 10.868 -15.371 1.00 89.94 156 ASN A CA 1
ATOM 1234 C C . ASN A 1 156 ? 14.720 10.620 -14.451 1.00 89.94 156 ASN A C 1
ATOM 1236 O O . ASN A 1 156 ? 13.841 9.796 -14.710 1.00 89.94 156 ASN A O 1
ATOM 1240 N N . PHE A 1 157 ? 14.679 11.366 -13.343 1.00 89.62 157 PHE A N 1
ATOM 1241 C CA . PHE A 1 157 ? 13.626 11.241 -12.332 1.00 89.62 157 PHE A CA 1
ATOM 1242 C C . PHE A 1 157 ? 12.249 11.710 -12.817 1.00 89.62 157 PHE A C 1
ATOM 1244 O O . PHE A 1 157 ? 11.235 11.255 -12.292 1.00 89.62 157 PHE A O 1
ATOM 1251 N N . ALA A 1 158 ? 12.181 12.631 -13.781 1.00 91.25 158 ALA A N 1
ATOM 1252 C CA . ALA A 1 158 ? 10.906 13.163 -14.256 1.00 91.25 158 ALA A CA 1
ATOM 1253 C C . ALA A 1 158 ? 10.136 12.120 -15.079 1.00 91.25 158 ALA A C 1
ATOM 1255 O O . ALA A 1 158 ? 8.921 11.983 -14.924 1.00 91.25 158 ALA A O 1
ATOM 1256 N N . GLU A 1 159 ? 10.836 11.361 -15.917 1.00 89.12 159 GLU A N 1
ATOM 1257 C CA . GLU A 1 159 ? 10.276 10.266 -16.708 1.00 89.12 159 GLU A CA 1
ATOM 1258 C C . GLU A 1 159 ? 9.865 9.081 -15.835 1.00 89.12 159 GLU A C 1
ATOM 1260 O O . GLU A 1 159 ? 8.730 8.614 -15.955 1.00 89.12 159 GLU A O 1
ATOM 1265 N N . GLU A 1 160 ? 10.710 8.676 -14.878 1.00 90.62 160 GLU A N 1
ATOM 1266 C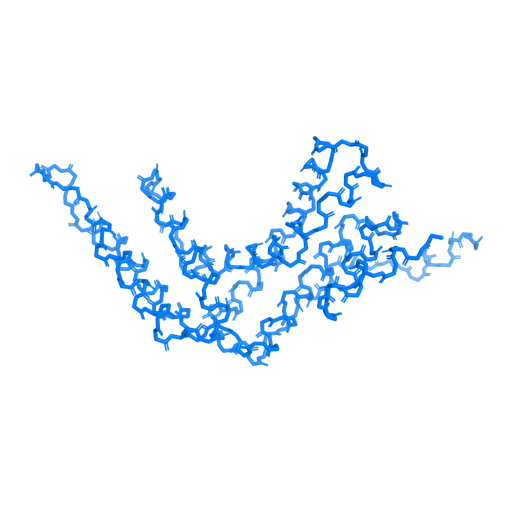 CA . GLU A 1 160 ? 10.347 7.646 -13.891 1.00 90.62 160 GLU A CA 1
ATOM 1267 C C . GLU A 1 160 ? 9.084 8.041 -13.125 1.00 90.62 160 GLU A C 1
ATOM 1269 O O . GLU A 1 160 ? 8.168 7.234 -12.963 1.00 90.62 160 GLU A O 1
ATOM 1274 N N . ARG A 1 161 ? 8.982 9.314 -12.723 1.00 90.50 161 ARG A N 1
ATOM 1275 C CA . ARG A 1 161 ? 7.821 9.817 -11.994 1.00 90.50 161 ARG A CA 1
ATOM 1276 C C . ARG A 1 161 ? 6.550 9.821 -12.840 1.00 90.50 161 ARG A C 1
ATOM 1278 O O . ARG A 1 161 ? 5.487 9.476 -12.324 1.00 90.50 161 ARG A O 1
ATOM 1285 N N . LYS A 1 162 ? 6.631 10.210 -14.118 1.00 90.56 162 LYS A N 1
ATOM 1286 C CA . LYS A 1 162 ? 5.493 10.144 -15.056 1.00 90.56 162 LYS A CA 1
ATOM 1287 C C . LYS A 1 162 ? 5.016 8.704 -15.231 1.00 90.56 162 LYS A C 1
ATOM 1289 O O . LYS A 1 162 ? 3.813 8.448 -15.165 1.00 90.56 162 LYS A O 1
ATOM 1294 N N . TRP A 1 163 ? 5.950 7.769 -15.386 1.00 90.88 163 TRP A N 1
ATOM 1295 C CA . TRP A 1 163 ? 5.648 6.345 -15.465 1.00 90.88 163 TRP A CA 1
ATOM 1296 C C . TRP A 1 163 ? 5.008 5.815 -14.173 1.00 90.88 163 TRP A C 1
ATOM 1298 O O . TRP A 1 163 ? 3.959 5.175 -14.227 1.00 90.88 163 TRP A O 1
ATOM 1308 N N . GLU A 1 164 ? 5.562 6.143 -13.001 1.00 91.44 164 GLU A N 1
ATOM 1309 C CA . GLU A 1 164 ? 4.985 5.779 -11.701 1.00 91.44 164 GLU A CA 1
ATOM 1310 C C . GLU A 1 164 ? 3.532 6.260 -11.582 1.00 91.44 164 GLU A C 1
ATOM 1312 O O . GLU A 1 164 ? 2.667 5.505 -11.133 1.00 91.44 164 GLU A O 1
ATOM 1317 N N . ILE A 1 165 ? 3.248 7.502 -11.991 1.00 91.31 165 ILE A N 1
ATOM 1318 C CA . ILE A 1 165 ? 1.893 8.068 -11.980 1.00 91.31 165 ILE A CA 1
ATOM 1319 C C . ILE A 1 165 ? 0.970 7.264 -12.907 1.00 91.31 165 ILE A C 1
ATOM 1321 O O . ILE A 1 165 ? -0.087 6.828 -12.452 1.00 91.31 165 ILE A O 1
ATOM 1325 N N . SER A 1 166 ? 1.387 6.998 -14.151 1.00 89.50 166 SER A N 1
ATOM 1326 C CA . SER A 1 166 ? 0.630 6.185 -15.124 1.00 89.50 166 SER A CA 1
ATOM 1327 C C . SER A 1 166 ? 0.291 4.798 -14.567 1.00 89.50 166 SER A C 1
ATOM 1329 O O . SER A 1 166 ? -0.872 4.375 -14.550 1.00 89.50 166 SER A O 1
ATOM 1331 N N . VAL A 1 167 ? 1.293 4.102 -14.019 1.00 89.56 167 VAL A N 1
ATOM 1332 C CA . VAL A 1 167 ? 1.110 2.791 -13.389 1.00 89.56 167 VAL A CA 1
ATOM 1333 C C . VAL A 1 167 ? 0.116 2.906 -12.238 1.00 89.56 167 VAL A C 1
ATOM 1335 O O . VAL A 1 167 ? -0.838 2.128 -12.191 1.00 89.56 167 VAL A O 1
ATOM 1338 N N . LYS A 1 168 ? 0.288 3.899 -11.349 1.00 89.88 168 LYS A N 1
ATOM 1339 C CA . LYS A 1 168 ? -0.589 4.147 -10.193 1.00 89.88 168 LYS A CA 1
ATOM 1340 C C . LYS A 1 168 ? -2.036 4.423 -10.582 1.00 89.88 168 LYS A C 1
ATOM 1342 O O . LYS A 1 168 ? -2.944 3.983 -9.877 1.00 89.88 168 LYS A O 1
ATOM 1347 N N . GLU A 1 169 ? -2.272 5.108 -11.691 1.00 88.94 169 GLU A N 1
ATOM 1348 C CA . GLU A 1 169 ? -3.615 5.344 -12.214 1.00 88.94 169 GLU A CA 1
ATOM 1349 C C . GLU A 1 169 ? -4.289 4.054 -12.673 1.00 88.94 169 GLU A C 1
ATOM 1351 O O . GLU A 1 169 ? -5.411 3.770 -12.242 1.00 88.94 169 GLU A O 1
ATOM 1356 N N . LYS A 1 170 ? -3.583 3.223 -13.448 1.00 85.94 170 LYS A N 1
ATOM 1357 C CA . LYS A 1 170 ? -4.094 1.932 -13.943 1.00 85.94 170 LYS A CA 1
ATOM 1358 C C . LYS A 1 170 ? -4.465 0.967 -12.806 1.00 85.94 170 LYS A C 1
ATOM 1360 O O . LYS A 1 170 ? -5.386 0.160 -12.942 1.00 85.94 170 LYS A O 1
ATOM 1365 N N . LEU A 1 171 ? -3.800 1.065 -11.654 1.00 88.94 171 LEU A N 1
ATOM 1366 C CA . LEU A 1 171 ? -4.055 0.210 -10.487 1.00 88.94 171 LEU A CA 1
ATOM 1367 C C . LEU A 1 171 ? -5.117 0.727 -9.507 1.00 88.94 171 LEU A C 1
ATOM 1369 O O . LEU A 1 171 ? -5.567 -0.072 -8.684 1.00 88.94 171 LEU A O 1
ATOM 1373 N N . LYS A 1 172 ? -5.598 1.978 -9.617 1.00 87.94 172 LYS A N 1
ATOM 1374 C CA . LYS A 1 172 ? -6.615 2.558 -8.705 1.00 87.94 172 LYS A CA 1
ATOM 1375 C C . LYS A 1 172 ? -7.826 1.640 -8.503 1.00 87.94 172 LYS A C 1
ATOM 1377 O O . LYS A 1 172 ? -8.164 1.306 -7.372 1.00 87.94 172 LYS A O 1
ATOM 1382 N N . ALA A 1 173 ? -8.438 1.163 -9.589 1.00 88.25 173 ALA A N 1
ATOM 1383 C CA . ALA A 1 173 ? -9.639 0.325 -9.512 1.00 88.25 173 ALA A CA 1
ATOM 1384 C C . ALA A 1 173 ? -9.382 -1.038 -8.840 1.00 88.25 173 ALA A C 1
ATOM 1386 O O . ALA A 1 173 ? -10.210 -1.535 -8.076 1.00 88.25 173 ALA A O 1
ATOM 1387 N N . SER A 1 174 ? -8.232 -1.657 -9.116 1.00 88.50 174 SER A N 1
ATOM 1388 C CA . SER A 1 174 ? -7.856 -2.949 -8.529 1.00 88.50 174 SER A CA 1
ATOM 1389 C C . SER A 1 174 ? -7.460 -2.812 -7.060 1.00 88.50 174 SER A C 1
ATOM 1391 O O . SER A 1 174 ? -7.807 -3.672 -6.251 1.00 88.50 174 SER A O 1
ATOM 1393 N N . LEU A 1 175 ? -6.781 -1.717 -6.705 1.00 89.31 175 LEU A N 1
ATOM 1394 C CA . LEU A 1 175 ? -6.468 -1.380 -5.322 1.00 89.31 175 LEU A CA 1
ATOM 1395 C C . LEU A 1 175 ? -7.720 -1.093 -4.505 1.00 89.31 175 LEU A C 1
ATOM 1397 O O . LEU A 1 175 ? -7.813 -1.591 -3.393 1.00 89.31 175 LEU A O 1
ATOM 1401 N N . SER A 1 176 ? -8.691 -0.368 -5.059 1.00 90.50 176 SER A N 1
ATOM 1402 C CA . SER A 1 176 ? -9.956 -0.090 -4.373 1.00 90.50 176 SER A CA 1
ATOM 1403 C C . SER A 1 176 ? -10.700 -1.381 -4.005 1.00 90.50 176 SER A C 1
ATOM 1405 O O . SER A 1 176 ? -11.138 -1.564 -2.869 1.00 90.50 176 SER A O 1
ATOM 1407 N N . LYS A 1 177 ? -10.726 -2.368 -4.914 1.00 89.69 177 LYS A N 1
ATOM 1408 C CA . LYS A 1 177 ? -11.267 -3.709 -4.619 1.00 89.69 177 LYS A CA 1
ATOM 1409 C C . LYS A 1 177 ? -10.480 -4.443 -3.534 1.00 89.69 177 LYS A C 1
ATOM 1411 O O . LYS A 1 177 ? -11.074 -5.093 -2.678 1.00 89.69 177 LYS A O 1
ATOM 1416 N N . LEU A 1 178 ? -9.150 -4.367 -3.576 1.00 88.44 178 LEU A N 1
ATOM 1417 C CA . LEU A 1 178 ? -8.298 -4.991 -2.563 1.00 88.44 178 LEU A CA 1
ATOM 1418 C C . LEU A 1 178 ? -8.497 -4.338 -1.187 1.00 88.44 178 LEU A C 1
ATOM 1420 O O . LEU A 1 178 ? -8.595 -5.040 -0.186 1.00 88.44 178 LEU A O 1
ATOM 1424 N N . ALA A 1 179 ? -8.625 -3.014 -1.154 1.00 89.50 179 ALA A N 1
ATOM 1425 C CA . ALA A 1 179 ? -8.925 -2.237 0.036 1.00 89.50 179 ALA A CA 1
ATOM 1426 C C . ALA A 1 179 ? -10.296 -2.602 0.615 1.00 89.50 179 ALA A C 1
ATOM 1428 O O . ALA A 1 179 ? -10.387 -2.866 1.808 1.00 89.50 179 ALA A O 1
ATOM 1429 N N . ALA A 1 180 ? -11.326 -2.757 -0.221 1.00 89.75 180 ALA A N 1
ATOM 1430 C CA . ALA A 1 180 ? -12.641 -3.213 0.230 1.00 89.75 180 ALA A CA 1
ATOM 1431 C C . ALA A 1 180 ? -12.577 -4.609 0.879 1.00 89.75 180 ALA A C 1
ATOM 1433 O O . ALA A 1 180 ? -13.260 -4.875 1.868 1.00 89.75 180 ALA A O 1
ATOM 1434 N N . ASN A 1 181 ? -11.721 -5.499 0.364 1.00 87.75 181 ASN A N 1
ATOM 1435 C CA . ASN A 1 181 ? -11.476 -6.799 0.989 1.00 87.75 181 ASN A CA 1
ATOM 1436 C C . ASN A 1 181 ? -10.733 -6.667 2.326 1.00 87.75 181 ASN A C 1
ATOM 1438 O O . ASN A 1 181 ? -11.084 -7.371 3.266 1.00 87.75 181 ASN A O 1
ATOM 1442 N N . LEU A 1 182 ? -9.762 -5.755 2.437 1.00 87.19 182 LEU A N 1
ATOM 1443 C CA . LEU A 1 182 ? -9.063 -5.472 3.696 1.00 87.19 182 LEU A CA 1
ATOM 1444 C C . LEU A 1 182 ? -10.003 -4.897 4.764 1.00 87.19 182 LEU A C 1
ATOM 1446 O O . LEU A 1 182 ? -9.885 -5.239 5.936 1.00 87.19 182 LEU A O 1
ATOM 1450 N N . VAL A 1 183 ? -10.967 -4.065 4.363 1.00 87.94 183 VAL A N 1
ATOM 1451 C CA . VAL A 1 183 ? -11.999 -3.542 5.269 1.00 87.94 183 VAL A CA 1
ATOM 1452 C C . VAL A 1 183 ? -12.868 -4.671 5.832 1.00 87.94 183 VAL A C 1
ATOM 1454 O O . VAL A 1 183 ? -13.216 -4.635 7.012 1.00 87.94 183 VAL A O 1
ATOM 1457 N N . LYS A 1 184 ? -13.207 -5.668 5.003 1.00 86.94 184 LYS A N 1
ATOM 1458 C CA . LYS A 1 184 ? -14.026 -6.828 5.394 1.00 86.94 184 LYS A CA 1
ATOM 1459 C C . LYS A 1 184 ? -13.248 -7.871 6.202 1.00 86.94 184 LYS A C 1
ATOM 1461 O O . LYS A 1 184 ? -13.807 -8.439 7.132 1.00 86.94 184 LYS A O 1
ATOM 1466 N N . ASP A 1 185 ? -11.983 -8.110 5.860 1.00 85.00 185 ASP A N 1
ATOM 1467 C CA . ASP A 1 185 ? -11.092 -9.075 6.517 1.00 85.00 185 ASP A CA 1
ATOM 1468 C C . ASP A 1 185 ? -9.738 -8.426 6.889 1.00 85.00 185 ASP A C 1
ATOM 1470 O O . ASP A 1 185 ? -8.741 -8.581 6.175 1.00 85.00 185 ASP A O 1
ATOM 1474 N N . PRO A 1 186 ? -9.663 -7.707 8.026 1.00 81.06 186 PRO A N 1
ATOM 1475 C CA . PRO A 1 186 ? -8.444 -7.020 8.465 1.00 81.06 186 PRO A CA 1
ATOM 1476 C C . PRO A 1 186 ? -7.262 -7.953 8.756 1.00 81.06 186 PRO A C 1
ATOM 1478 O O . PRO A 1 186 ? -6.107 -7.556 8.591 1.00 81.06 186 PRO A O 1
ATOM 1481 N N . ASN A 1 187 ? -7.536 -9.206 9.135 1.00 80.31 187 ASN A N 1
ATOM 1482 C CA . ASN A 1 187 ? -6.518 -10.237 9.370 1.00 80.31 187 ASN A CA 1
ATOM 1483 C C . ASN A 1 187 ? -6.003 -10.855 8.063 1.00 80.31 187 ASN A C 1
ATOM 1485 O O . ASN A 1 187 ? -5.022 -11.598 8.059 1.00 80.31 187 ASN A O 1
ATOM 1489 N N . SER A 1 188 ? -6.640 -10.516 6.941 1.00 79.31 188 SER A N 1
ATOM 1490 C CA . SER A 1 188 ? -6.201 -10.832 5.588 1.00 79.31 188 SER A CA 1
ATOM 1491 C C . SER A 1 188 ? -5.964 -12.317 5.323 1.00 79.31 188 SER A C 1
ATOM 1493 O O . SER A 1 188 ? -5.188 -12.651 4.429 1.00 79.31 188 SER A O 1
ATOM 1495 N N . THR A 1 189 ? -6.610 -13.224 6.059 1.00 73.75 189 THR A N 1
ATOM 1496 C CA . THR A 1 189 ? -6.394 -14.672 5.908 1.00 73.75 189 THR A CA 1
ATOM 1497 C C . THR A 1 189 ? -6.872 -15.160 4.545 1.00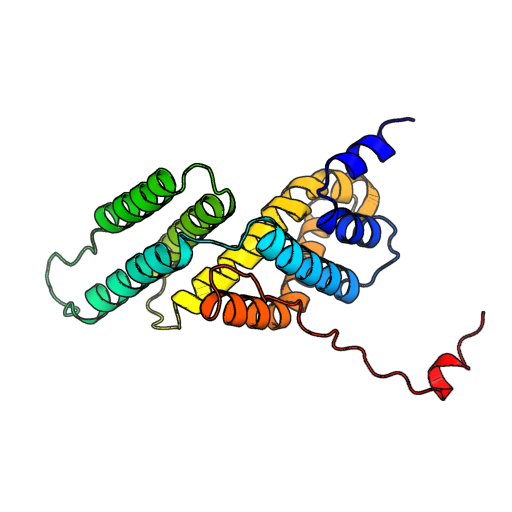 73.75 189 THR A C 1
ATOM 1499 O O . THR A 1 189 ? -6.234 -16.024 3.939 1.00 73.75 189 THR A O 1
ATOM 1502 N N . ASN A 1 190 ? -7.929 -14.542 4.007 1.00 76.56 190 ASN A N 1
ATOM 1503 C CA . ASN A 1 190 ? -8.554 -14.944 2.749 1.00 76.56 190 ASN A CA 1
ATOM 1504 C C . ASN A 1 190 ? -8.423 -13.913 1.621 1.00 76.56 190 ASN A C 1
ATOM 1506 O O . ASN A 1 190 ? -9.000 -14.105 0.546 1.00 76.56 190 ASN A O 1
ATOM 1510 N N . ILE A 1 191 ? -7.651 -12.837 1.810 1.00 79.25 191 ILE A N 1
ATOM 1511 C CA . ILE A 1 191 ? -7.505 -11.807 0.776 1.00 79.25 191 ILE A CA 1
ATOM 1512 C C . ILE A 1 191 ? -6.796 -12.384 -0.451 1.00 79.25 191 ILE A C 1
ATOM 1514 O O . ILE A 1 191 ? -5.627 -12.780 -0.423 1.00 79.25 191 ILE A O 1
ATOM 1518 N N . ARG A 1 192 ? -7.518 -12.390 -1.572 1.00 78.44 192 ARG A N 1
ATOM 1519 C CA . ARG A 1 192 ? -6.998 -12.750 -2.892 1.00 78.44 192 ARG A CA 1
ATOM 1520 C C . ARG A 1 192 ? -6.846 -11.500 -3.744 1.00 78.44 192 ARG A C 1
ATOM 1522 O O . ARG A 1 192 ? -7.623 -10.552 -3.635 1.00 78.44 192 ARG A O 1
ATOM 1529 N N . ALA A 1 193 ? -5.846 -11.524 -4.619 1.00 75.31 193 ALA A N 1
ATOM 1530 C CA . ALA A 1 193 ? -5.724 -10.506 -5.648 1.00 75.31 193 ALA A CA 1
ATOM 1531 C C . ALA A 1 193 ? -6.959 -10.573 -6.569 1.00 75.31 193 ALA A C 1
ATOM 1533 O O . ALA A 1 193 ? -7.357 -11.681 -6.945 1.00 75.31 193 ALA A O 1
ATOM 1534 N N . PRO A 1 194 ? -7.572 -9.435 -6.936 1.00 72.25 194 PRO A N 1
ATOM 1535 C CA . PRO A 1 194 ? -8.645 -9.421 -7.918 1.00 72.25 194 PRO A CA 1
ATOM 1536 C C . PRO A 1 194 ? -8.170 -10.043 -9.235 1.00 72.25 194 PRO A C 1
ATOM 1538 O O . PRO A 1 194 ? -7.023 -9.857 -9.651 1.00 72.25 194 PRO A O 1
ATOM 1541 N N . GLY A 1 195 ? -9.064 -10.793 -9.885 1.00 64.06 195 GLY A N 1
ATOM 1542 C CA . GLY A 1 195 ? -8.786 -11.406 -11.180 1.00 64.06 195 GLY A CA 1
ATOM 1543 C C . GLY A 1 195 ? -8.347 -10.360 -12.203 1.00 64.06 195 GLY A C 1
ATOM 1544 O O . GLY A 1 195 ? -8.869 -9.241 -12.228 1.00 64.06 195 GLY A O 1
ATOM 1545 N N . ARG A 1 196 ? -7.374 -10.721 -13.046 1.00 64.62 196 ARG A N 1
ATOM 1546 C CA . ARG A 1 196 ? -6.929 -9.864 -14.149 1.00 64.62 196 ARG A CA 1
ATOM 1547 C C . ARG A 1 196 ? -8.131 -9.542 -15.037 1.00 64.62 196 ARG A C 1
ATOM 1549 O O . ARG A 1 196 ? -8.818 -10.456 -15.487 1.00 64.62 196 ARG A O 1
ATOM 1556 N N . LYS A 1 197 ? -8.338 -8.261 -15.352 1.00 58.81 197 LYS A N 1
ATOM 1557 C CA . LYS A 1 197 ? -9.133 -7.873 -16.522 1.00 58.81 197 LYS A CA 1
ATOM 1558 C C . LYS A 1 197 ? -8.289 -8.153 -17.766 1.00 58.81 197 LYS A C 1
ATOM 1560 O O . LYS A 1 197 ? -7.723 -7.241 -18.351 1.00 58.81 197 LYS A O 1
ATOM 1565 N N . GLY A 1 198 ? -8.112 -9.426 -18.104 1.00 55.19 198 GLY A N 1
ATOM 1566 C CA . GLY A 1 198 ? -7.606 -9.773 -19.424 1.00 55.19 198 GLY A CA 1
ATOM 1567 C C . GLY A 1 198 ? -8.677 -9.397 -20.438 1.00 55.19 198 GLY A C 1
ATOM 1568 O O . GLY A 1 198 ? -9.837 -9.774 -20.259 1.00 55.19 198 GLY A O 1
ATOM 1569 N N . VAL A 1 199 ? -8.307 -8.669 -21.489 1.00 52.59 199 VAL A N 1
ATOM 1570 C CA . VAL A 1 199 ? -9.085 -8.725 -22.728 1.00 52.59 199 VAL A CA 1
ATOM 1571 C C . VAL A 1 199 ? -9.059 -10.198 -23.126 1.00 52.59 199 VAL A C 1
ATOM 1573 O O . VAL A 1 199 ? -7.980 -10.759 -23.321 1.00 52.59 199 VAL A O 1
ATOM 1576 N N . ARG A 1 200 ? -10.216 -10.869 -23.108 1.00 53.44 200 ARG A N 1
ATOM 1577 C CA . ARG A 1 200 ? -10.320 -12.239 -23.616 1.00 53.44 200 ARG A CA 1
ATOM 1578 C C . ARG A 1 200 ? -10.012 -12.161 -25.106 1.00 53.44 200 ARG A C 1
ATOM 1580 O O . ARG A 1 200 ? -10.897 -11.821 -25.879 1.00 53.44 200 ARG A O 1
ATOM 1587 N N . LYS A 1 201 ? -8.760 -12.417 -25.477 1.00 61.31 201 LYS A N 1
ATOM 1588 C CA . LYS A 1 201 ? -8.391 -12.578 -26.878 1.00 61.31 201 LYS A CA 1
ATOM 1589 C C . LYS A 1 201 ? -9.094 -13.821 -27.393 1.00 61.31 201 LYS A C 1
ATOM 1591 O O . LYS A 1 201 ? -9.089 -14.857 -26.719 1.00 61.31 201 LYS A O 1
ATOM 1596 N N . SER A 1 202 ? -9.761 -13.698 -28.531 1.00 67.19 202 SER A N 1
ATOM 1597 C CA . SER A 1 202 ? -10.378 -14.855 -29.170 1.00 67.19 202 SER A CA 1
ATOM 1598 C C . SER A 1 202 ? -9.287 -15.844 -29.599 1.00 67.19 202 SER A C 1
ATOM 1600 O O . SER A 1 202 ? -8.146 -15.455 -29.843 1.00 67.19 202 SER A O 1
ATOM 1602 N N . THR A 1 203 ? -9.617 -17.133 -29.706 1.00 70.81 203 THR A N 1
ATOM 1603 C CA . THR A 1 203 ? -8.665 -18.166 -30.160 1.00 70.81 203 THR A CA 1
ATOM 1604 C C . THR A 1 203 ? -8.037 -17.809 -31.512 1.00 70.81 203 THR A C 1
ATOM 1606 O O . THR A 1 203 ? -6.886 -18.140 -31.761 1.00 70.81 203 THR A O 1
ATOM 1609 N N . LYS A 1 204 ? -8.774 -17.073 -32.354 1.00 65.94 204 LYS A N 1
ATOM 1610 C CA . LYS A 1 204 ? -8.323 -16.581 -33.658 1.00 65.94 204 LYS A CA 1
ATOM 1611 C C . LYS A 1 204 ? -7.194 -15.547 -33.535 1.00 65.94 204 LYS A C 1
ATOM 1613 O O . LYS A 1 204 ? -6.166 -15.684 -34.180 1.00 65.94 204 LYS A O 1
ATOM 1618 N N . GLU A 1 205 ? -7.323 -14.590 -32.619 1.00 67.44 205 GLU A N 1
ATOM 1619 C CA . GLU A 1 205 ? -6.293 -13.566 -32.365 1.00 67.44 205 GLU A CA 1
ATOM 1620 C C . GLU A 1 205 ? -4.988 -14.127 -31.787 1.00 67.44 205 GLU A C 1
ATOM 1622 O O . GLU A 1 205 ? -3.952 -13.474 -31.870 1.00 67.44 205 GLU A O 1
ATOM 1627 N N . LEU A 1 206 ? -5.033 -15.305 -31.161 1.00 63.94 206 LEU A N 1
ATOM 1628 C CA . LEU A 1 206 ? -3.844 -15.986 -30.642 1.00 63.94 206 LEU A CA 1
ATOM 1629 C C . LEU A 1 206 ? -3.113 -16.799 -31.720 1.00 63.94 206 LEU A C 1
ATOM 1631 O O . LEU A 1 206 ? -1.927 -17.061 -31.561 1.00 63.94 206 LEU A O 1
ATOM 1635 N N . LEU A 1 207 ? -3.814 -17.198 -32.785 1.00 70.19 207 LEU A N 1
ATOM 1636 C CA . LEU A 1 207 ? -3.261 -17.977 -33.896 1.00 70.19 207 LEU A CA 1
ATOM 1637 C C . LEU A 1 207 ? -2.676 -17.089 -35.006 1.00 70.19 207 LEU A C 1
ATOM 1639 O O . LEU A 1 207 ? -1.773 -17.530 -35.706 1.00 70.19 207 LEU A O 1
ATOM 1643 N N . ASP A 1 208 ? -3.141 -15.842 -35.126 1.00 63.47 208 ASP A N 1
ATOM 1644 C CA . ASP A 1 208 ? -2.695 -14.889 -36.155 1.00 63.47 208 ASP A CA 1
ATOM 1645 C C . ASP A 1 208 ? -1.477 -14.031 -35.730 1.00 63.47 208 ASP A C 1
ATOM 1647 O O . ASP A 1 208 ? -1.115 -13.078 -36.421 1.00 63.47 208 ASP A O 1
ATOM 1651 N N . GLN A 1 209 ? -0.825 -14.328 -34.596 1.00 52.00 209 GLN A N 1
ATOM 1652 C CA . GLN A 1 209 ? 0.426 -13.655 -34.223 1.00 52.00 209 GLN A CA 1
ATOM 1653 C C . GLN A 1 209 ? 1.621 -14.376 -34.870 1.00 52.00 209 GLN A C 1
ATOM 1655 O O . GLN A 1 209 ? 1.817 -15.559 -34.584 1.00 52.00 209 GLN A O 1
ATOM 1660 N N . PRO A 1 210 ? 2.421 -13.707 -35.728 1.00 51.38 210 PRO A N 1
ATOM 1661 C CA . PRO A 1 210 ? 3.646 -14.305 -36.247 1.00 51.38 210 PRO A CA 1
ATOM 1662 C C . PRO A 1 210 ? 4.603 -14.601 -35.084 1.00 51.38 210 PRO A C 1
ATOM 1664 O O . PRO A 1 210 ? 4.731 -13.782 -34.170 1.00 51.38 210 PRO A O 1
ATOM 1667 N N . LEU A 1 211 ? 5.205 -15.795 -35.121 1.00 48.59 211 LEU A N 1
ATOM 1668 C CA . LEU A 1 211 ? 6.195 -16.282 -34.151 1.00 48.59 211 LEU A CA 1
ATOM 1669 C C . LEU A 1 211 ? 7.421 -15.368 -34.064 1.00 48.59 211 LEU A C 1
ATOM 1671 O O . LEU A 1 211 ? 7.896 -14.923 -35.134 1.00 48.59 211 LEU A O 1
#

Sequence (211 aa):
MPDKDLFQRTFARGWKKVYRLAKDDAGDDSEVGAACVAAVAKSLRETKGCPGFNEIAQIVTNINHDRRSQPLFAAGGVINFSKPLVSIRQVEEKYEQNRMTKIAARAARSLLARELMTRNGAELRQNLAEKICQDLIDHHFFGRGRNYLTEHRFGNFAEERKWEISVKEKLKASLSKLAANLVKDPNSTNIRAPGRKGVRKSTKELLDQPL

Secondary structure (DSSP, 8-state):
--HHHHHHHHS-TTTHHHHHHHHSS-S-HHHHHHHHHHHHHHHHHHTT--TTHHHHHHHHHHHHHHHHHS-TT-TT----THHHHHHHHHHHHHTTT-HHHHHHHHHHHHHHHHHTT------HHHHHHHHHHHHHHIIIIIHHHHHHHIIIIISSHHHHHHHHHHHHHHHHHHHHHHHHHHHH-TT-SS--PPPP------HHHHHSS--